Protein AF-A0A6H9Y9A2-F1 (afdb_monomer_lite)

pLDDT: mean 76.97, std 10.08, range [43.12, 94.25]

Sequence (237 aa):
MQNTILSRFSLLACLAVIGFVGFNLPLYRDATFPAIGHVGLYTPIILLLYPLVMRSLCRCEKQPLGEYVEERAERYAQTSMRQASWGFAISSAAAVAAGIWLPFIAKDLGLALGWERSLVGTLPVAAVTSAPEAVATLATLRLGAVDLAIGNLLGSNLFAIALIAIDDLAYLPGPLLADVSIAHAASSFLAMMMSGLAVVGLLLRPQSRVLRSVSWISLMLLVIYLPNSLFLYLHGQ

Structure (mmCIF, N/CA/C/O backbone):
data_AF-A0A6H9Y9A2-F1
#
_entry.id   AF-A0A6H9Y9A2-F1
#
loop_
_atom_site.group_PDB
_atom_site.id
_atom_site.type_symbol
_atom_site.label_atom_id
_atom_site.label_alt_id
_atom_site.label_comp_id
_atom_site.label_asym_id
_atom_site.label_entity_id
_atom_site.label_seq_id
_atom_site.pdbx_PDB_ins_code
_atom_site.Cartn_x
_atom_site.Cartn_y
_atom_site.Cartn_z
_atom_site.occupancy
_atom_site.B_iso_or_equiv
_atom_site.auth_seq_id
_atom_site.auth_comp_id
_atom_site.auth_asym_id
_atom_site.auth_atom_id
_atom_site.pdbx_PDB_model_num
ATOM 1 N N . MET A 1 1 ? -4.306 -15.306 26.709 1.00 44.25 1 MET A N 1
ATOM 2 C CA . MET A 1 1 ? -3.117 -16.003 26.153 1.00 44.25 1 MET A CA 1
ATOM 3 C C . MET A 1 1 ? -3.278 -16.368 24.675 1.00 44.25 1 MET A C 1
ATOM 5 O O . MET A 1 1 ? -2.370 -16.095 23.903 1.00 44.25 1 MET A O 1
ATOM 9 N N . GLN A 1 2 ? -4.425 -16.917 24.254 1.00 43.12 2 GLN A N 1
AT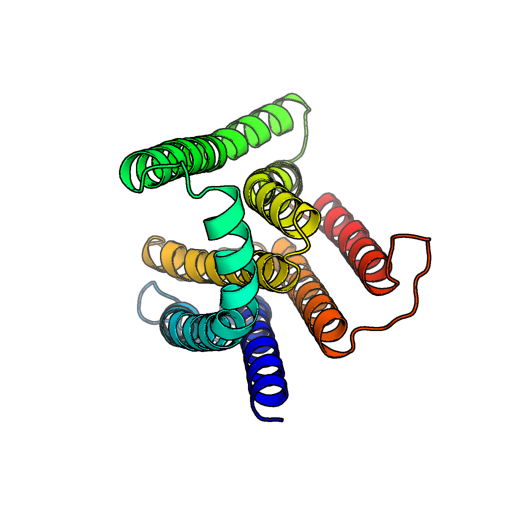OM 10 C CA . GLN A 1 2 ? -4.649 -17.364 22.869 1.00 43.12 2 GLN A CA 1
ATOM 11 C C . GLN A 1 2 ? -4.615 -16.232 21.818 1.00 43.12 2 GLN A C 1
ATOM 13 O O . GLN A 1 2 ? -4.020 -16.404 20.757 1.00 43.12 2 GLN A O 1
ATOM 18 N N . ASN A 1 3 ? -5.127 -15.040 22.147 1.00 55.53 3 ASN A N 1
ATOM 19 C CA . ASN A 1 3 ? -5.122 -13.880 21.238 1.00 55.53 3 ASN A CA 1
ATOM 20 C C . ASN A 1 3 ? -3.729 -13.327 20.938 1.00 55.53 3 ASN A C 1
ATOM 22 O O . ASN A 1 3 ? -3.460 -12.889 19.824 1.00 55.53 3 ASN A O 1
ATOM 26 N N . THR A 1 4 ? -2.827 -13.359 21.919 1.00 60.56 4 THR A N 1
ATOM 27 C CA . THR A 1 4 ? -1.458 -12.858 21.755 1.00 60.56 4 THR A CA 1
ATOM 28 C C . THR A 1 4 ? -0.661 -13.762 20.819 1.00 60.56 4 THR A C 1
ATOM 30 O O . THR A 1 4 ? 0.142 -13.282 20.029 1.00 60.56 4 THR A O 1
ATOM 33 N N . ILE A 1 5 ? -0.912 -15.072 20.872 1.00 58.91 5 ILE A N 1
ATOM 34 C CA . ILE A 1 5 ? -0.266 -16.061 20.004 1.00 58.91 5 ILE A CA 1
ATOM 35 C C . ILE A 1 5 ? -0.799 -15.936 18.572 1.00 58.91 5 ILE A C 1
ATOM 37 O O . ILE A 1 5 ? -0.006 -15.889 17.635 1.00 58.91 5 ILE A O 1
ATOM 41 N N . LEU A 1 6 ? -2.119 -15.800 18.404 1.00 60.03 6 LEU A N 1
ATOM 42 C CA . LEU A 1 6 ? -2.745 -15.641 17.088 1.00 60.03 6 LEU A CA 1
ATOM 43 C C . LEU A 1 6 ? -2.319 -14.330 16.400 1.00 60.03 6 LEU A C 1
ATOM 45 O O . LEU A 1 6 ? -2.007 -14.325 15.213 1.00 60.03 6 LEU A O 1
ATOM 49 N N . SER A 1 7 ? -2.210 -13.243 17.171 1.00 65.38 7 SER A N 1
ATOM 50 C CA . SER A 1 7 ? -1.697 -11.944 16.712 1.00 65.38 7 SER A CA 1
ATOM 51 C C . SER A 1 7 ? -0.253 -12.047 16.218 1.00 65.38 7 SER A C 1
ATOM 53 O O . SER A 1 7 ? 0.058 -11.605 15.111 1.00 65.38 7 SER A O 1
ATOM 55 N N . ARG A 1 8 ? 0.625 -12.683 17.003 1.00 71.44 8 ARG A N 1
ATOM 56 C CA . ARG A 1 8 ? 2.034 -12.883 16.635 1.00 71.44 8 ARG A CA 1
ATOM 57 C C . ARG A 1 8 ? 2.178 -13.765 15.400 1.00 71.44 8 ARG A C 1
ATOM 59 O O . ARG A 1 8 ? 2.975 -13.450 14.524 1.00 71.44 8 ARG A O 1
ATOM 66 N N . PHE A 1 9 ? 1.378 -14.824 15.307 1.00 70.88 9 PHE A N 1
ATOM 67 C CA . PHE A 1 9 ? 1.356 -15.716 14.152 1.00 70.88 9 PHE A CA 1
ATOM 68 C C . PHE A 1 9 ? 0.906 -14.992 12.878 1.00 70.88 9 PHE A C 1
ATOM 70 O O . PHE A 1 9 ? 1.569 -15.102 11.852 1.00 70.88 9 PHE A O 1
ATOM 77 N N . SER A 1 10 ? -0.165 -14.195 12.950 1.00 69.25 10 SER A N 1
ATOM 78 C CA . SER A 1 10 ? -0.658 -13.423 11.803 1.00 69.25 10 SER A CA 1
ATOM 79 C C . SER A 1 10 ? 0.384 -12.428 11.290 1.00 69.25 10 SER A C 1
ATOM 81 O O . SER A 1 10 ? 0.587 -12.313 10.087 1.00 69.25 10 SER A O 1
ATOM 83 N N . LEU A 1 11 ? 1.074 -11.740 12.202 1.00 71.38 11 LEU A N 1
ATOM 84 C CA . LEU A 1 11 ? 2.129 -10.779 11.873 1.00 71.38 11 LEU A CA 1
ATOM 85 C C . LEU A 1 11 ? 3.353 -11.450 11.234 1.00 71.38 11 LEU A C 1
ATOM 87 O O . LEU A 1 11 ? 3.888 -10.948 10.246 1.00 71.38 11 LEU A O 1
ATOM 91 N N . LEU A 1 12 ? 3.770 -12.604 11.761 1.00 72.69 12 LEU A N 1
ATOM 92 C CA . LEU A 1 12 ? 4.848 -13.408 11.179 1.00 72.69 12 LEU A CA 1
ATOM 93 C C . LEU A 1 12 ? 4.464 -13.964 9.804 1.00 72.69 12 LEU A C 1
ATOM 95 O O . LEU A 1 12 ? 5.306 -14.002 8.913 1.00 72.69 12 LEU A O 1
ATOM 99 N N . ALA A 1 13 ? 3.200 -14.341 9.605 1.00 70.06 13 ALA A N 1
ATOM 100 C CA . ALA A 1 13 ? 2.701 -14.795 8.313 1.00 70.06 13 ALA A CA 1
ATOM 101 C C . ALA A 1 13 ? 2.687 -13.660 7.272 1.00 70.06 13 ALA A C 1
ATOM 103 O O . ALA A 1 13 ? 3.113 -13.883 6.142 1.00 70.06 13 ALA A O 1
ATOM 104 N N . CYS A 1 14 ? 2.301 -12.432 7.649 1.00 68.06 14 CYS A N 1
ATOM 105 C CA . CYS A 1 14 ? 2.448 -11.260 6.776 1.00 68.06 14 CYS A CA 1
ATOM 106 C C . CYS A 1 14 ? 3.908 -11.049 6.364 1.00 68.06 14 CYS A C 1
ATOM 108 O O . CYS A 1 14 ? 4.199 -10.871 5.183 1.00 68.06 14 CYS A O 1
ATOM 110 N N . LEU A 1 15 ? 4.832 -11.107 7.330 1.00 72.25 15 LEU A N 1
ATOM 111 C CA . LEU A 1 15 ? 6.259 -10.959 7.061 1.00 72.25 15 LEU A CA 1
ATOM 112 C C . LEU A 1 15 ? 6.790 -12.070 6.153 1.00 72.25 15 LEU A C 1
ATOM 114 O O . LEU A 1 15 ? 7.577 -11.790 5.259 1.00 72.25 15 LEU A O 1
ATOM 118 N N . ALA A 1 16 ? 6.352 -13.312 6.355 1.00 71.62 16 ALA A N 1
ATOM 119 C CA . ALA A 1 16 ? 6.753 -14.439 5.525 1.00 71.62 16 ALA A CA 1
ATOM 120 C C . ALA A 1 16 ? 6.277 -14.276 4.075 1.00 71.62 16 ALA A C 1
ATOM 122 O O . ALA A 1 16 ? 7.042 -14.562 3.162 1.00 71.62 16 ALA A O 1
ATOM 123 N N . VAL A 1 17 ? 5.059 -13.769 3.849 1.00 69.12 17 VAL A N 1
ATOM 124 C CA . VAL A 1 17 ? 4.538 -13.507 2.495 1.00 69.12 17 VAL A CA 1
ATOM 125 C C . VAL A 1 17 ? 5.297 -12.361 1.823 1.00 69.12 17 VAL A C 1
ATOM 127 O O . VAL A 1 17 ? 5.764 -12.526 0.699 1.00 69.12 17 VAL A O 1
ATOM 130 N N . ILE A 1 18 ? 5.489 -11.231 2.515 1.00 68.12 18 ILE A N 1
ATOM 131 C CA . ILE A 1 18 ? 6.278 -10.094 1.999 1.00 68.12 18 ILE A CA 1
ATOM 132 C C . ILE A 1 18 ? 7.726 -10.532 1.717 1.00 68.12 18 ILE A C 1
ATOM 134 O O . ILE A 1 18 ? 8.291 -10.218 0.670 1.00 68.12 18 ILE A O 1
ATOM 138 N N . GLY A 1 19 ? 8.294 -11.308 2.642 1.00 69.06 19 GLY A N 1
ATOM 139 C CA . GLY A 1 19 ? 9.616 -11.921 2.578 1.00 69.06 19 GLY A CA 1
ATOM 140 C C . GLY A 1 19 ? 9.799 -12.833 1.372 1.00 69.06 19 GLY A C 1
ATOM 141 O O . GLY A 1 19 ? 10.788 -12.754 0.649 1.00 69.06 19 GLY A O 1
ATOM 142 N N . PHE A 1 20 ? 8.811 -13.691 1.138 1.00 72.75 20 PHE A N 1
ATOM 143 C CA . PHE A 1 20 ? 8.806 -14.618 0.022 1.00 72.75 20 PHE A CA 1
ATOM 144 C C . PHE A 1 20 ? 8.819 -13.863 -1.309 1.00 72.75 20 PHE A C 1
ATOM 146 O O . PHE A 1 20 ? 9.683 -14.125 -2.139 1.00 72.75 20 PHE A O 1
ATOM 153 N N . VAL A 1 21 ? 7.941 -12.877 -1.501 1.00 66.44 21 VAL A N 1
ATOM 154 C CA . VAL A 1 21 ? 7.884 -12.116 -2.762 1.00 66.44 21 VAL A CA 1
ATOM 155 C C . VAL A 1 21 ? 9.179 -11.342 -3.019 1.00 66.44 21 VAL A C 1
ATOM 157 O O . VAL A 1 21 ? 9.727 -11.427 -4.116 1.00 66.44 21 VAL A O 1
ATOM 160 N N . GLY A 1 22 ? 9.720 -10.652 -2.008 1.00 67.00 22 GLY A N 1
ATOM 161 C CA . GLY A 1 22 ? 10.967 -9.894 -2.157 1.00 67.00 22 GLY A CA 1
ATOM 162 C C . GLY A 1 22 ? 12.194 -10.770 -2.435 1.00 67.00 22 GLY A C 1
ATOM 163 O O . GLY A 1 22 ? 13.032 -10.402 -3.255 1.00 67.00 22 GLY A O 1
ATOM 164 N N . PHE A 1 23 ? 12.286 -11.949 -1.809 1.00 71.06 23 PHE A N 1
ATOM 165 C CA . PHE A 1 23 ? 13.393 -12.890 -2.020 1.00 71.06 23 PHE A CA 1
ATOM 166 C C . PHE A 1 23 ? 13.349 -13.570 -3.393 1.00 71.06 23 PHE A C 1
ATOM 168 O O . PHE A 1 23 ? 14.397 -13.861 -3.961 1.00 71.06 23 PHE A O 1
ATOM 175 N N . ASN A 1 24 ? 12.156 -13.809 -3.945 1.00 67.06 24 ASN A N 1
ATOM 176 C CA . ASN A 1 24 ? 11.998 -14.477 -5.238 1.00 67.06 24 ASN A CA 1
ATOM 177 C C . ASN A 1 24 ? 12.416 -13.594 -6.428 1.00 67.06 24 ASN A C 1
ATOM 179 O O . ASN A 1 24 ? 12.787 -14.132 -7.466 1.00 67.06 24 ASN A O 1
ATOM 183 N N . LEU A 1 25 ? 12.418 -12.264 -6.299 1.00 68.12 25 LEU A N 1
ATOM 184 C CA . LEU A 1 25 ? 12.725 -11.354 -7.409 1.00 68.12 25 LEU A CA 1
ATOM 185 C C . LEU A 1 25 ? 14.076 -11.628 -8.122 1.00 68.12 25 LEU A C 1
ATOM 187 O O . LEU A 1 25 ? 14.066 -11.784 -9.342 1.00 68.12 25 LEU A O 1
ATOM 191 N N . PRO A 1 26 ? 15.232 -11.741 -7.433 1.00 62.88 26 PRO A N 1
ATOM 192 C CA . PRO A 1 26 ? 16.504 -12.063 -8.095 1.00 62.88 26 PRO A CA 1
ATOM 193 C C . PRO A 1 26 ? 16.534 -13.469 -8.719 1.00 62.88 26 PRO A C 1
ATOM 195 O O . PRO A 1 26 ? 17.173 -13.674 -9.747 1.00 62.88 26 PRO A O 1
ATOM 198 N N . LEU A 1 27 ? 15.806 -14.428 -8.142 1.00 62.53 27 LEU A N 1
ATOM 199 C CA . LEU A 1 27 ? 15.797 -15.829 -8.572 1.00 62.53 27 LEU A CA 1
ATOM 200 C C . LEU A 1 27 ? 15.078 -16.058 -9.916 1.00 62.53 27 LEU A C 1
ATOM 202 O O . LEU A 1 27 ? 15.467 -16.946 -10.678 1.00 62.53 27 LEU A O 1
ATOM 206 N N . TYR A 1 28 ? 14.061 -15.253 -10.241 1.00 62.59 28 TYR A N 1
ATOM 207 C CA . TYR A 1 28 ? 13.360 -15.349 -11.532 1.00 62.59 28 TYR A CA 1
ATOM 208 C C . TYR A 1 28 ? 14.183 -14.813 -12.710 1.00 62.59 28 TYR A C 1
ATOM 210 O O . TYR A 1 28 ? 13.965 -15.246 -13.840 1.00 62.59 28 TYR A O 1
ATOM 218 N N . ARG A 1 29 ? 15.160 -13.928 -12.466 1.00 62.03 29 ARG A N 1
ATOM 219 C CA . ARG A 1 29 ? 16.023 -13.378 -13.524 1.00 62.03 29 ARG A CA 1
ATOM 220 C C . ARG A 1 29 ? 17.114 -14.353 -13.967 1.00 62.03 29 ARG A C 1
ATOM 222 O O . ARG A 1 29 ? 17.398 -14.433 -15.157 1.00 62.03 29 ARG A O 1
ATOM 229 N N . ASP A 1 30 ? 17.663 -15.141 -13.044 1.00 60.69 30 ASP A N 1
ATOM 230 C CA . ASP A 1 30 ? 18.650 -16.184 -13.367 1.00 60.69 30 ASP A CA 1
ATOM 231 C C . ASP A 1 30 ? 18.010 -17.429 -14.021 1.00 60.69 30 ASP A C 1
ATOM 233 O O . ASP A 1 30 ? 18.667 -18.454 -14.189 1.00 60.69 30 ASP A O 1
ATOM 237 N N . ALA A 1 31 ? 16.714 -17.363 -14.367 1.00 58.75 31 ALA A N 1
ATOM 238 C CA . ALA A 1 31 ? 15.906 -18.462 -14.905 1.00 58.75 31 ALA A CA 1
ATOM 239 C C . ALA A 1 31 ? 15.918 -19.734 -14.032 1.00 58.75 31 ALA A C 1
ATOM 241 O O . ALA A 1 31 ? 15.604 -20.829 -14.499 1.00 58.75 31 ALA A O 1
ATOM 242 N N . THR A 1 32 ? 16.273 -19.602 -12.751 1.00 58.12 32 THR A N 1
ATOM 243 C CA . THR A 1 32 ? 16.369 -20.736 -11.820 1.00 58.12 32 THR A CA 1
ATOM 244 C C . THR A 1 32 ? 15.026 -21.099 -11.200 1.00 58.12 32 THR A C 1
ATOM 246 O O . THR A 1 32 ? 14.865 -22.217 -10.707 1.00 58.12 32 THR A O 1
ATOM 249 N N . PHE A 1 33 ? 14.051 -20.184 -11.229 1.00 62.84 33 PHE A N 1
ATOM 250 C CA . PHE A 1 33 ? 12.752 -20.407 -10.613 1.00 62.84 33 PHE A CA 1
ATOM 251 C C . PHE A 1 33 ? 11.693 -20.919 -11.600 1.00 62.84 33 PHE A C 1
ATOM 253 O O . PHE A 1 33 ? 11.533 -20.357 -12.684 1.00 62.84 33 PHE A O 1
ATOM 260 N N . PRO A 1 34 ? 10.941 -21.971 -11.231 1.00 68.69 34 PRO A N 1
ATOM 261 C CA . PRO A 1 34 ? 9.924 -22.552 -12.097 1.00 68.69 34 PRO A CA 1
ATOM 262 C C . PRO A 1 34 ? 8.778 -21.565 -12.363 1.00 68.69 34 PRO A C 1
ATOM 264 O O . PRO A 1 34 ? 8.231 -20.965 -11.439 1.00 68.69 34 PRO A O 1
ATOM 267 N N . ALA A 1 35 ? 8.380 -21.447 -13.628 1.00 75.75 35 ALA A N 1
ATOM 268 C CA . ALA A 1 35 ? 7.158 -20.774 -14.062 1.00 75.75 35 ALA A CA 1
ATOM 269 C C . ALA A 1 35 ? 6.155 -21.807 -14.598 1.00 75.75 35 ALA A C 1
ATOM 271 O O . ALA A 1 35 ? 6.543 -22.862 -15.106 1.00 75.75 35 ALA A O 1
ATOM 272 N N . ILE A 1 36 ? 4.861 -21.514 -14.480 1.00 77.38 36 ILE A N 1
ATOM 273 C CA . ILE A 1 36 ? 3.776 -22.331 -15.031 1.00 77.38 36 ILE A CA 1
ATOM 274 C C . ILE A 1 36 ? 3.198 -21.565 -16.223 1.00 77.38 36 ILE A C 1
ATOM 276 O O . ILE A 1 36 ? 2.352 -20.688 -16.065 1.00 77.38 36 ILE A O 1
ATOM 280 N N . GLY A 1 37 ? 3.673 -21.876 -17.430 1.00 81.56 37 GLY A N 1
ATOM 281 C CA . GLY A 1 37 ? 3.305 -21.117 -18.629 1.00 81.56 37 GLY A CA 1
ATOM 282 C C . GLY A 1 37 ? 3.863 -19.692 -18.575 1.00 81.56 37 GLY A C 1
ATOM 283 O O . GLY A 1 37 ? 5.067 -19.520 -18.397 1.00 81.56 37 GLY A O 1
ATOM 284 N N . HIS A 1 38 ? 2.997 -18.684 -18.719 1.00 82.38 38 HIS A N 1
ATOM 285 C CA . HIS A 1 38 ? 3.370 -17.268 -18.602 1.00 82.38 38 HIS A CA 1
ATOM 286 C C . HIS A 1 38 ? 3.356 -16.741 -17.161 1.00 82.38 38 HIS A C 1
ATOM 288 O O . HIS A 1 38 ? 3.766 -15.616 -16.933 1.00 82.38 38 HIS A O 1
ATOM 294 N N . VAL A 1 39 ? 2.917 -17.540 -16.186 1.00 84.38 39 VAL A N 1
ATOM 295 C CA . VAL A 1 39 ? 2.713 -17.104 -14.797 1.00 84.38 39 VAL A CA 1
ATOM 296 C C . VAL A 1 39 ? 3.846 -17.618 -13.913 1.00 84.38 39 VAL A C 1
ATOM 298 O O . VAL A 1 39 ? 4.212 -18.797 -13.968 1.00 84.38 39 VAL A O 1
ATOM 301 N N . GLY A 1 40 ? 4.397 -16.762 -13.055 1.00 84.38 40 GLY A N 1
ATOM 302 C CA . GLY A 1 40 ? 5.406 -17.175 -12.082 1.00 84.38 40 GLY A CA 1
ATOM 303 C C . GLY A 1 40 ? 4.805 -18.040 -10.969 1.00 84.38 40 GLY A C 1
ATOM 304 O O . GLY A 1 40 ? 3.688 -17.808 -10.515 1.00 84.38 40 GLY A O 1
ATOM 305 N N . LEU A 1 41 ? 5.546 -19.023 -10.450 1.00 83.62 41 LEU A N 1
ATOM 306 C CA . LEU A 1 41 ? 5.106 -19.865 -9.325 1.00 83.62 41 LEU A CA 1
ATOM 307 C C . LEU A 1 41 ? 4.855 -19.072 -8.020 1.00 83.62 41 LEU A C 1
ATOM 309 O O . LEU A 1 41 ? 4.175 -19.570 -7.123 1.00 83.62 41 LEU A O 1
ATOM 313 N N . TYR A 1 42 ? 5.309 -17.815 -7.915 1.00 81.81 42 TYR A N 1
ATOM 314 C CA . TYR A 1 42 ? 4.920 -16.922 -6.814 1.00 81.81 42 TYR A CA 1
ATOM 315 C C . TYR A 1 42 ? 3.426 -16.581 -6.822 1.00 81.81 42 TYR A C 1
ATOM 317 O O . TYR A 1 42 ? 2.828 -16.475 -5.755 1.00 81.81 42 TYR A O 1
ATOM 325 N N . THR A 1 43 ? 2.799 -16.462 -7.990 1.00 87.38 43 THR A N 1
ATOM 326 C CA . THR A 1 43 ? 1.390 -16.077 -8.148 1.00 87.38 43 THR A CA 1
ATOM 327 C C . THR A 1 43 ? 0.417 -17.051 -7.486 1.00 87.38 43 THR A C 1
ATOM 329 O O . THR A 1 43 ? -0.346 -16.617 -6.618 1.00 87.38 43 THR A O 1
ATOM 332 N N . PRO A 1 44 ? 0.444 -18.371 -7.767 1.00 86.44 44 PRO A N 1
ATOM 333 C CA . PRO A 1 44 ? -0.429 -19.313 -7.070 1.00 86.44 44 PRO A CA 1
ATOM 334 C C . PRO A 1 44 ? -0.143 -19.369 -5.562 1.00 86.44 44 PRO A C 1
ATOM 336 O O . PRO A 1 44 ? -1.073 -19.530 -4.773 1.00 86.44 44 PRO A O 1
ATOM 339 N N . ILE A 1 45 ? 1.110 -19.179 -5.133 1.00 85.00 45 ILE A N 1
ATOM 340 C CA . ILE A 1 45 ? 1.465 -19.129 -3.707 1.00 85.00 45 ILE A CA 1
ATOM 341 C C . ILE A 1 45 ? 0.844 -17.901 -3.033 1.00 85.00 45 ILE A C 1
ATOM 343 O O . ILE A 1 45 ? 0.223 -18.039 -1.979 1.00 85.00 45 ILE A O 1
ATOM 347 N N . ILE A 1 46 ? 0.958 -16.716 -3.638 1.00 85.56 46 ILE A N 1
ATOM 348 C CA . ILE A 1 46 ? 0.345 -15.481 -3.131 1.00 85.56 46 ILE A CA 1
ATOM 349 C C . ILE A 1 46 ? -1.175 -15.643 -3.050 1.00 85.56 46 ILE A C 1
ATOM 351 O O . ILE A 1 46 ? -1.756 -15.348 -2.008 1.00 85.56 46 ILE A O 1
ATOM 355 N N . LEU A 1 47 ? -1.817 -16.162 -4.100 1.00 88.44 47 LEU A N 1
ATOM 356 C CA . LEU A 1 47 ? -3.272 -16.352 -4.138 1.00 88.44 47 LEU A CA 1
ATOM 357 C C . LEU A 1 47 ? -3.776 -17.359 -3.093 1.00 88.44 47 LEU A C 1
ATOM 359 O O . LEU A 1 47 ? -4.890 -17.210 -2.594 1.00 88.44 47 LEU A O 1
ATOM 363 N N . LEU A 1 48 ? -2.966 -18.356 -2.723 1.00 88.44 48 LEU A N 1
ATOM 364 C CA . LEU A 1 48 ? -3.286 -19.305 -1.651 1.00 88.44 48 LEU A CA 1
ATOM 365 C C . LEU A 1 48 ? -3.028 -18.727 -0.253 1.00 88.44 48 LEU A C 1
ATOM 367 O O . LEU A 1 48 ? -3.840 -18.916 0.657 1.00 88.44 48 LEU A O 1
ATOM 371 N N . LEU A 1 49 ? -1.912 -18.020 -0.063 1.00 84.06 49 LEU A N 1
ATOM 372 C CA . LEU A 1 49 ? -1.521 -17.473 1.237 1.00 84.06 49 LEU A CA 1
ATOM 373 C C . LEU A 1 49 ? -2.332 -16.233 1.616 1.00 84.06 49 LEU A C 1
ATOM 375 O O . LEU A 1 49 ? -2.716 -16.105 2.777 1.00 84.06 49 LEU A O 1
ATOM 379 N N . TYR A 1 50 ? -2.648 -15.352 0.667 1.00 87.69 50 TYR A N 1
ATOM 380 C CA . TYR A 1 50 ? -3.422 -14.132 0.909 1.00 87.69 50 TYR A CA 1
ATOM 381 C C . TYR A 1 50 ? -4.720 -14.378 1.704 1.00 87.69 50 TYR A C 1
ATOM 383 O O . TYR A 1 50 ? -4.863 -13.795 2.782 1.00 87.69 50 TYR A O 1
ATOM 391 N N . PRO A 1 51 ? -5.649 -15.266 1.288 1.00 89.19 51 PRO A N 1
ATOM 392 C CA . PRO A 1 51 ? -6.879 -15.501 2.041 1.00 89.19 51 PRO A CA 1
ATOM 393 C C . PRO A 1 51 ? -6.624 -16.169 3.399 1.00 89.19 51 PRO A C 1
ATOM 395 O O . PRO A 1 51 ? -7.397 -15.953 4.334 1.00 89.19 51 PRO A O 1
ATOM 398 N N . LEU A 1 52 ? -5.558 -16.966 3.539 1.00 86.94 52 LEU A N 1
ATOM 399 C CA . L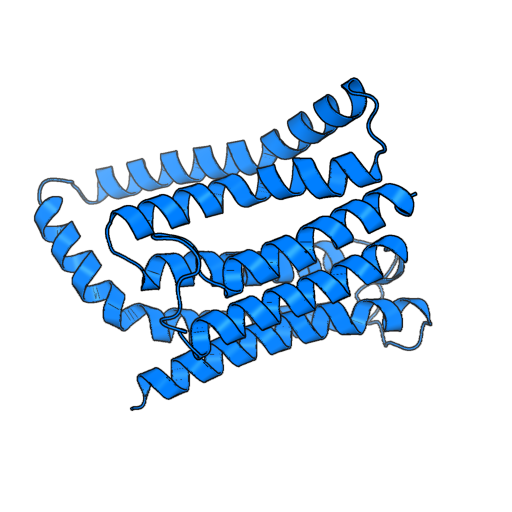EU A 1 52 ? -5.177 -17.592 4.808 1.00 86.94 52 LEU A CA 1
ATOM 400 C C . LEU A 1 52 ? -4.713 -16.536 5.822 1.00 86.94 52 LEU A C 1
ATOM 402 O O . LEU A 1 52 ? -5.217 -16.492 6.949 1.00 86.94 52 LEU A O 1
ATOM 406 N N . VAL A 1 53 ? -3.804 -15.653 5.403 1.00 83.06 53 VAL A N 1
ATOM 407 C CA . VAL A 1 53 ? -3.284 -14.560 6.233 1.00 83.06 53 VAL A CA 1
ATOM 408 C C . VAL A 1 53 ? -4.381 -13.541 6.527 1.00 83.06 53 VAL A C 1
ATOM 410 O O . VAL A 1 53 ? -4.559 -13.163 7.683 1.00 83.06 53 VAL A O 1
ATOM 413 N N . MET A 1 54 ? -5.192 -13.170 5.533 1.00 85.06 54 MET A N 1
ATOM 414 C CA . MET A 1 54 ? -6.301 -12.231 5.717 1.00 85.06 54 MET A CA 1
ATOM 415 C C . MET A 1 54 ? -7.347 -12.771 6.701 1.00 85.06 54 MET A C 1
ATOM 417 O O . MET A 1 54 ? -7.800 -12.055 7.593 1.00 85.06 54 MET A O 1
ATOM 421 N N . ARG A 1 55 ? -7.687 -14.066 6.626 1.00 84.38 55 ARG A N 1
ATOM 422 C CA . ARG A 1 55 ? -8.571 -14.703 7.619 1.00 84.38 55 ARG A CA 1
ATOM 423 C C . ARG A 1 55 ? -7.979 -14.692 9.024 1.00 84.38 55 ARG A C 1
ATOM 425 O O . ARG A 1 55 ? -8.729 -14.505 9.981 1.00 84.38 55 ARG A O 1
ATOM 432 N N . SER A 1 56 ? -6.672 -14.912 9.158 1.00 80.69 56 SER A N 1
ATOM 433 C CA . SER A 1 56 ? -5.978 -14.814 10.446 1.00 80.69 56 SER A CA 1
ATOM 434 C C . SER A 1 56 ? -6.054 -13.388 11.004 1.00 80.69 56 SER A C 1
ATOM 436 O O . SER A 1 56 ? -6.422 -13.205 12.165 1.00 80.69 56 SER A O 1
ATOM 438 N N . LEU A 1 57 ? -5.810 -12.385 10.157 1.00 79.25 57 LEU A N 1
ATOM 439 C CA . LEU A 1 57 ? -5.833 -10.972 10.530 1.00 79.25 57 LEU A CA 1
ATOM 440 C C . LEU A 1 57 ? -7.233 -10.532 10.988 1.00 79.25 57 LEU A C 1
ATOM 442 O O . LEU A 1 57 ? -7.388 -10.031 12.101 1.00 79.25 57 LEU A O 1
ATOM 446 N N . CYS A 1 58 ? -8.274 -10.838 10.204 1.00 78.56 58 CYS A N 1
ATOM 447 C CA . CYS A 1 58 ? -9.659 -10.521 10.565 1.00 78.56 58 CYS A CA 1
ATOM 448 C C . CYS A 1 58 ? -10.114 -11.210 11.858 1.00 78.56 58 CYS A C 1
ATOM 450 O O . CYS A 1 58 ? -10.947 -10.676 12.587 1.00 78.56 58 CYS A O 1
ATOM 452 N N . ARG A 1 59 ? -9.613 -12.415 12.156 1.00 75.62 59 ARG A N 1
ATOM 453 C CA . ARG A 1 59 ? -9.937 -13.103 13.416 1.00 75.62 59 ARG A CA 1
ATOM 454 C C . ARG A 1 59 ? -9.333 -12.399 14.628 1.00 75.62 59 ARG A C 1
ATOM 456 O O . ARG A 1 59 ? -9.979 -12.387 15.669 1.00 75.62 59 ARG A O 1
ATOM 463 N N . CYS A 1 60 ? -8.147 -11.807 14.495 1.00 67.75 60 CYS A N 1
ATOM 464 C CA . CYS A 1 60 ? -7.541 -11.005 15.559 1.00 67.75 60 CYS A CA 1
ATOM 465 C C . CYS A 1 60 ? -8.274 -9.682 15.796 1.00 67.75 60 CYS A C 1
ATOM 467 O O . CYS A 1 60 ? -8.385 -9.248 16.938 1.00 67.75 60 CYS A O 1
ATOM 469 N N . GLU A 1 61 ? -8.786 -9.061 14.737 1.00 69.62 61 GLU A N 1
ATOM 470 C CA . GLU A 1 61 ? -9.421 -7.743 14.813 1.00 69.62 61 GLU A CA 1
ATOM 471 C C . GLU A 1 61 ? -10.828 -7.778 15.430 1.00 69.62 61 GLU A C 1
ATOM 473 O O . GLU A 1 61 ? -11.213 -6.859 16.147 1.00 69.62 61 GLU A O 1
ATOM 478 N N . LYS A 1 62 ? -11.586 -8.866 15.230 1.00 65.19 62 LYS A N 1
ATOM 479 C CA . LYS A 1 62 ? -12.999 -8.982 15.650 1.00 65.19 62 LYS A CA 1
ATOM 480 C C . LYS A 1 62 ? -13.284 -8.769 17.142 1.00 65.19 62 LYS A C 1
ATOM 482 O O . LYS A 1 62 ? -14.434 -8.519 17.481 1.00 65.19 62 LYS A O 1
ATOM 487 N N . GLN A 1 63 ? -12.296 -8.899 18.025 1.00 56.19 63 GLN A N 1
ATOM 488 C CA . GLN A 1 63 ? -12.503 -8.790 19.473 1.00 56.19 63 GLN A CA 1
ATOM 489 C C . GLN A 1 63 ? -12.415 -7.354 20.011 1.00 56.19 63 GLN A C 1
ATOM 491 O O . GLN A 1 63 ? -13.379 -6.933 20.642 1.00 56.19 63 GLN A O 1
ATOM 496 N N . PRO A 1 64 ? -11.349 -6.573 19.742 1.00 62.47 64 PRO A N 1
ATOM 497 C CA . PRO A 1 64 ? -11.329 -5.150 20.094 1.00 62.47 64 PRO A CA 1
ATOM 498 C C . PRO A 1 64 ? -12.333 -4.325 19.275 1.00 62.47 64 PRO A C 1
ATOM 500 O O . PRO A 1 64 ? -12.859 -3.336 19.770 1.00 62.47 64 PRO A O 1
ATOM 503 N N . LEU A 1 65 ? -12.663 -4.746 18.045 1.00 69.62 65 LEU A N 1
ATOM 504 C CA . LEU A 1 65 ? -13.602 -4.028 17.174 1.00 69.62 65 LEU A CA 1
ATOM 505 C C . LEU A 1 65 ? -15.023 -3.927 17.761 1.00 69.62 65 LEU A C 1
ATOM 507 O O . LEU A 1 65 ? -15.711 -2.953 17.480 1.00 69.62 65 LEU A O 1
ATOM 511 N N . GLY A 1 66 ? -15.457 -4.901 18.572 1.00 69.19 66 GLY A N 1
ATOM 512 C CA . GLY A 1 66 ? -16.797 -4.912 19.169 1.00 69.19 66 GLY A CA 1
ATOM 513 C C . GLY A 1 66 ? -17.058 -3.699 20.064 1.00 69.19 66 GLY A C 1
ATOM 514 O O . GLY A 1 66 ? -18.062 -3.023 19.883 1.00 69.19 66 GLY A O 1
ATOM 515 N N . GLU A 1 67 ? -16.104 -3.366 20.936 1.00 70.75 67 GLU A N 1
ATOM 516 C CA . GLU A 1 67 ? -16.207 -2.249 21.886 1.00 70.75 67 GLU A CA 1
ATOM 517 C C . GLU A 1 67 ? -16.236 -0.887 21.165 1.00 70.75 67 GLU A C 1
ATOM 519 O O . GLU A 1 67 ? -17.087 -0.047 21.448 1.00 70.75 67 GLU A O 1
ATOM 524 N N . TYR A 1 68 ? -15.393 -0.699 20.138 1.00 69.50 68 TYR A N 1
ATOM 525 C CA . TYR A 1 68 ? -15.414 0.513 19.303 1.00 69.50 68 TYR A CA 1
ATOM 526 C C . TYR A 1 68 ? -16.687 0.648 18.458 1.00 69.50 68 TYR A C 1
ATOM 528 O O . TYR A 1 68 ? -17.174 1.760 18.233 1.00 69.50 68 TYR A O 1
ATOM 536 N N . VAL A 1 69 ? -17.198 -0.467 17.923 1.00 75.81 69 VAL A N 1
ATOM 537 C CA . VAL A 1 69 ? -18.436 -0.482 17.133 1.00 75.81 69 VAL A CA 1
ATOM 538 C C . VAL A 1 69 ? -19.629 -0.167 18.022 1.00 75.81 69 VAL A C 1
ATOM 540 O O . VAL A 1 69 ? -20.497 0.582 17.586 1.00 75.81 69 VAL A O 1
ATOM 543 N N . GLU A 1 70 ? -19.653 -0.672 19.252 1.00 75.19 70 GLU A N 1
ATOM 544 C CA . GLU A 1 70 ? -20.709 -0.412 20.230 1.00 75.19 70 GLU A CA 1
ATOM 545 C C . GLU A 1 70 ? -20.695 1.056 20.689 1.00 75.19 70 GLU A C 1
ATOM 547 O O . GLU A 1 70 ? -21.710 1.738 20.550 1.00 75.19 70 GLU A O 1
ATOM 552 N N . GLU A 1 71 ? -19.528 1.614 21.044 1.00 75.62 71 GLU A N 1
ATOM 553 C CA . GLU A 1 71 ? -19.384 3.045 21.380 1.00 75.62 71 GLU A CA 1
ATOM 554 C C . GLU A 1 71 ? -19.831 3.963 20.222 1.00 75.62 71 GLU A C 1
ATOM 556 O O . GLU A 1 71 ? -20.475 5.002 20.413 1.00 75.62 71 GLU A O 1
ATOM 561 N N . ARG A 1 72 ? -19.514 3.591 18.974 1.00 74.62 72 ARG A N 1
ATOM 562 C CA . ARG A 1 72 ? -19.985 4.335 17.797 1.00 74.62 72 ARG A CA 1
ATOM 563 C C . ARG A 1 72 ? -21.462 4.123 17.506 1.00 74.62 72 ARG A C 1
ATOM 565 O O . ARG A 1 72 ? -22.105 5.077 17.072 1.00 74.62 72 ARG A O 1
ATOM 572 N N . ALA A 1 73 ? -21.986 2.917 17.687 1.00 76.06 73 ALA A N 1
ATOM 573 C CA . ALA A 1 73 ? -23.399 2.628 17.484 1.00 76.06 73 ALA A CA 1
ATOM 574 C C . ALA A 1 73 ? -24.256 3.472 18.435 1.00 76.06 73 ALA A C 1
ATOM 576 O O . ALA A 1 73 ? -25.268 4.016 18.003 1.00 76.06 73 ALA A O 1
ATOM 577 N N . GLU A 1 74 ? -23.797 3.689 19.670 1.00 78.44 74 GLU A N 1
ATOM 578 C CA . GLU A 1 74 ? -24.420 4.626 20.610 1.00 78.44 74 GLU A CA 1
ATOM 579 C C . GLU A 1 74 ? -24.309 6.082 20.135 1.00 78.44 74 GLU A C 1
ATOM 581 O O . GLU A 1 74 ? -25.307 6.804 20.078 1.00 78.44 74 GLU A O 1
ATOM 586 N N . ARG A 1 75 ? -23.113 6.518 19.715 1.00 77.88 75 ARG A N 1
ATOM 587 C CA . ARG A 1 75 ? -22.872 7.900 19.254 1.00 77.88 75 ARG A CA 1
ATOM 588 C C . ARG A 1 75 ? -23.643 8.260 17.977 1.00 77.88 75 ARG A C 1
ATOM 590 O O . ARG A 1 75 ? -23.977 9.425 17.765 1.00 77.88 75 ARG A O 1
ATOM 597 N N . TYR A 1 76 ? -23.927 7.273 17.130 1.00 74.44 76 TYR A N 1
ATOM 598 C CA . TYR A 1 76 ? -24.639 7.414 15.859 1.00 74.44 76 TYR A CA 1
ATOM 599 C C . TYR A 1 76 ? -26.000 6.701 15.851 1.00 74.44 76 TYR A C 1
ATOM 601 O O . TYR A 1 76 ? -26.529 6.415 14.775 1.00 74.44 76 TYR A O 1
ATOM 609 N N . ALA A 1 77 ? -26.616 6.482 17.018 1.00 74.50 77 ALA A N 1
ATOM 610 C CA . ALA A 1 77 ? -27.895 5.775 17.160 1.00 74.50 77 ALA A CA 1
ATOM 611 C C . ALA A 1 77 ? -29.045 6.362 16.309 1.00 74.50 77 ALA A C 1
ATOM 613 O O . ALA A 1 77 ? -30.011 5.674 15.995 1.00 74.50 77 ALA A O 1
ATOM 614 N N . GLN A 1 78 ? -28.927 7.632 15.909 1.00 77.94 78 GLN A N 1
ATOM 615 C CA . GLN A 1 78 ? -29.893 8.355 15.074 1.00 77.94 78 GLN A CA 1
ATOM 616 C C . GLN A 1 78 ? -29.673 8.174 13.558 1.00 77.94 78 GLN A C 1
ATOM 618 O O . GLN A 1 78 ? -30.518 8.584 12.762 1.00 77.94 78 GLN A O 1
ATOM 623 N N . THR A 1 79 ? -28.548 7.597 13.118 1.00 79.56 79 THR A N 1
ATOM 624 C CA . THR A 1 79 ? -28.310 7.352 11.684 1.00 79.56 79 THR A CA 1
ATOM 625 C C . THR A 1 79 ? -28.998 6.075 11.230 1.00 79.56 79 THR A C 1
ATOM 627 O O . THR A 1 79 ? -28.782 4.999 11.781 1.00 79.56 79 THR A O 1
ATOM 630 N N . SER A 1 80 ? -29.821 6.169 10.183 1.00 86.69 80 SER A N 1
ATOM 631 C CA . SER A 1 80 ? -30.427 4.965 9.611 1.00 86.69 80 SER A CA 1
ATOM 632 C C . SER A 1 80 ? -29.373 4.122 8.885 1.00 86.69 80 SER A C 1
ATOM 634 O O . SER A 1 80 ? -28.484 4.661 8.220 1.00 86.69 80 SER A O 1
ATOM 636 N N . MET A 1 81 ? -29.525 2.793 8.922 1.00 85.25 81 MET A N 1
ATOM 637 C CA . MET A 1 81 ? -28.660 1.852 8.192 1.00 85.25 81 MET A CA 1
ATOM 638 C C . MET A 1 81 ? -28.501 2.251 6.717 1.00 85.25 81 MET A C 1
ATOM 640 O O . MET A 1 81 ? -27.403 2.229 6.172 1.00 85.25 81 MET A O 1
ATOM 644 N N . ARG A 1 82 ? -29.589 2.701 6.078 1.00 86.94 82 ARG A N 1
ATOM 645 C CA . ARG A 1 82 ? -29.591 3.095 4.664 1.00 86.94 82 ARG A CA 1
ATOM 646 C C . ARG A 1 82 ? -28.740 4.342 4.406 1.00 86.94 82 ARG A C 1
ATOM 648 O O . ARG A 1 82 ? -28.047 4.398 3.397 1.00 86.94 82 ARG A O 1
ATOM 655 N N . GLN A 1 83 ? -28.769 5.318 5.314 1.00 89.12 83 GLN A N 1
ATOM 656 C CA . GLN A 1 83 ? -27.918 6.510 5.237 1.00 89.12 83 GLN A CA 1
ATOM 657 C C . GLN A 1 83 ? -26.446 6.159 5.463 1.00 89.12 83 GLN A C 1
ATOM 659 O O . GLN A 1 83 ? -25.594 6.656 4.731 1.00 89.12 83 GLN A O 1
ATOM 664 N N . ALA A 1 84 ? -26.147 5.271 6.414 1.00 87.38 84 ALA A N 1
ATOM 665 C CA . ALA A 1 84 ? -24.785 4.803 6.655 1.00 87.38 84 ALA A CA 1
ATOM 666 C C . ALA A 1 84 ? -24.222 4.048 5.439 1.00 87.38 84 ALA A C 1
ATOM 668 O O . ALA A 1 84 ? -23.111 4.337 4.999 1.00 87.38 84 ALA A O 1
ATOM 669 N N . SER A 1 85 ? -25.007 3.144 4.842 1.00 92.31 85 SER A N 1
ATOM 670 C CA . SER A 1 85 ? -24.601 2.409 3.638 1.00 92.31 85 SER A CA 1
ATOM 671 C C . SER A 1 85 ? -24.372 3.333 2.442 1.00 92.31 85 SER A C 1
ATOM 673 O O . SER A 1 85 ? -23.370 3.178 1.749 1.00 92.31 85 SER A O 1
ATOM 675 N N . TRP A 1 86 ? -25.250 4.315 2.209 1.00 94.06 86 TRP A N 1
ATOM 676 C CA . TRP A 1 86 ? -25.060 5.286 1.124 1.00 94.06 86 TRP A CA 1
ATOM 677 C C . TRP A 1 86 ? -23.861 6.202 1.359 1.00 94.06 86 TRP A C 1
ATOM 679 O O . TRP A 1 86 ? -23.075 6.420 0.441 1.00 94.06 86 TRP A O 1
ATOM 689 N N . GLY A 1 87 ? -23.686 6.698 2.586 1.00 90.12 87 GLY A N 1
ATOM 690 C CA . GLY A 1 87 ? -22.522 7.500 2.960 1.00 90.12 87 GLY A CA 1
ATOM 691 C C . GLY A 1 87 ? -21.214 6.739 2.751 1.00 90.12 87 GLY A C 1
ATOM 692 O O . GLY A 1 87 ? -20.276 7.277 2.160 1.00 90.12 87 GLY A O 1
ATOM 693 N N . PHE A 1 88 ? -21.171 5.470 3.163 1.00 88.88 88 PHE A N 1
ATOM 694 C CA . PHE A 1 88 ? -20.038 4.584 2.908 1.00 88.88 88 PHE A CA 1
ATOM 695 C C . PHE A 1 88 ? -19.800 4.374 1.410 1.00 88.88 88 PHE A C 1
ATOM 697 O O . PHE A 1 88 ? -18.683 4.591 0.955 1.00 88.88 88 PHE A O 1
ATOM 704 N N . ALA A 1 89 ? -20.837 4.035 0.638 1.00 93.88 89 ALA A N 1
ATOM 705 C CA . ALA A 1 89 ? -20.722 3.779 -0.799 1.00 93.88 89 ALA A CA 1
ATOM 706 C C . ALA A 1 89 ? -20.196 4.994 -1.579 1.00 93.88 89 ALA A C 1
ATOM 708 O O . ALA A 1 89 ? -19.318 4.854 -2.429 1.00 93.88 89 ALA A O 1
ATOM 709 N N . ILE A 1 90 ? -20.692 6.196 -1.271 1.00 94.25 90 ILE A N 1
ATOM 710 C CA . ILE A 1 90 ? -20.228 7.438 -1.905 1.00 94.25 90 ILE A CA 1
ATOM 711 C C . ILE A 1 90 ? -18.771 7.715 -1.523 1.00 94.25 90 ILE A C 1
ATOM 713 O O . ILE A 1 90 ? -17.956 8.034 -2.386 1.00 94.25 90 ILE A O 1
ATOM 717 N N . SER A 1 91 ? -18.426 7.549 -0.244 1.00 88.94 91 SER A N 1
ATOM 718 C CA . SER A 1 91 ? -17.067 7.797 0.249 1.00 88.94 91 SER A CA 1
ATOM 719 C C . SER A 1 91 ? -16.060 6.807 -0.340 1.00 88.94 91 SER A C 1
ATOM 721 O O . SER A 1 91 ? -14.978 7.210 -0.764 1.00 88.94 91 SER A O 1
ATOM 723 N N . SER A 1 92 ? -16.418 5.522 -0.427 1.00 88.50 92 SER A N 1
ATOM 724 C CA . SER A 1 92 ? -15.576 4.498 -1.045 1.00 88.50 92 SER A CA 1
ATOM 725 C C . SER A 1 92 ? -15.430 4.727 -2.545 1.00 88.50 92 SER A C 1
ATOM 727 O O . SER A 1 92 ? -14.329 4.601 -3.069 1.00 88.50 92 SER A O 1
ATOM 729 N N . ALA A 1 93 ? -16.506 5.109 -3.242 1.00 91.94 93 ALA A N 1
ATOM 730 C CA . ALA A 1 93 ? -16.443 5.420 -4.668 1.00 91.94 93 ALA A CA 1
ATOM 731 C C . ALA A 1 93 ? -15.534 6.625 -4.944 1.00 91.94 93 ALA A C 1
ATOM 733 O O . ALA A 1 93 ? -14.707 6.570 -5.851 1.00 91.94 93 ALA A O 1
ATOM 734 N N . ALA A 1 94 ? -15.631 7.681 -4.132 1.00 89.62 94 ALA A N 1
ATOM 735 C CA . ALA A 1 94 ? -14.742 8.835 -4.226 1.00 89.62 94 ALA A CA 1
ATOM 736 C C . ALA A 1 94 ? -13.275 8.455 -3.964 1.00 89.62 94 ALA A C 1
ATOM 738 O O . ALA A 1 94 ? -12.394 8.884 -4.707 1.00 89.62 94 ALA A O 1
ATOM 739 N N . ALA A 1 95 ? -13.011 7.614 -2.957 1.00 86.19 95 ALA A N 1
ATOM 740 C CA . ALA A 1 95 ? -11.665 7.126 -2.659 1.00 86.19 95 ALA A CA 1
ATOM 741 C C . ALA A 1 95 ? -11.083 6.285 -3.807 1.00 86.19 95 ALA A C 1
ATOM 743 O O . ALA A 1 95 ? -9.936 6.494 -4.192 1.00 86.19 95 ALA A O 1
ATOM 744 N N . VAL A 1 96 ? -11.881 5.391 -4.401 1.00 87.62 96 VAL A N 1
ATOM 745 C CA . VAL A 1 96 ? -11.474 4.583 -5.564 1.00 87.62 96 VAL A CA 1
ATOM 746 C C . VAL A 1 96 ? -11.209 5.469 -6.779 1.00 87.62 96 VAL A C 1
ATOM 748 O O . VAL A 1 96 ? -10.172 5.326 -7.419 1.00 87.62 96 VAL A O 1
ATOM 751 N N . ALA A 1 97 ? -12.097 6.419 -7.080 1.00 89.44 97 ALA A N 1
ATOM 752 C CA . ALA A 1 97 ? -11.908 7.345 -8.196 1.00 89.44 97 ALA A CA 1
ATOM 753 C C . ALA A 1 97 ? -10.625 8.176 -8.033 1.00 89.44 97 ALA A C 1
ATOM 755 O O . ALA A 1 97 ? -9.846 8.306 -8.977 1.00 89.44 97 ALA A O 1
ATOM 756 N N . ALA A 1 98 ? -10.365 8.679 -6.821 1.00 86.50 98 ALA A N 1
ATOM 757 C CA . ALA A 1 98 ? -9.125 9.376 -6.501 1.00 86.50 98 ALA A CA 1
ATOM 758 C C . ALA A 1 98 ? -7.899 8.460 -6.660 1.00 86.50 98 ALA A C 1
ATOM 760 O O . ALA A 1 98 ? -6.924 8.861 -7.292 1.00 86.50 98 ALA A O 1
ATOM 761 N N . GLY A 1 99 ? -7.965 7.225 -6.153 1.00 83.94 99 GLY A N 1
ATOM 762 C CA . GLY A 1 99 ? -6.891 6.235 -6.272 1.00 83.94 99 GLY A CA 1
ATOM 763 C C . GLY A 1 99 ? -6.569 5.844 -7.717 1.00 83.94 99 GLY A C 1
ATOM 764 O O . GLY A 1 99 ? -5.410 5.598 -8.031 1.00 83.94 99 GLY A O 1
ATOM 765 N N . ILE A 1 100 ? -7.562 5.850 -8.611 1.00 88.25 100 ILE A N 1
ATOM 766 C CA . ILE A 1 100 ? -7.361 5.593 -10.044 1.00 88.25 100 ILE A CA 1
ATOM 767 C C . ILE A 1 100 ? -6.730 6.805 -10.739 1.00 88.25 100 ILE A C 1
ATOM 769 O O . ILE A 1 100 ? -5.824 6.632 -11.546 1.00 88.25 100 ILE A O 1
ATOM 773 N N . TRP A 1 101 ? -7.190 8.030 -10.464 1.00 89.50 101 TRP A N 1
ATOM 774 C CA . TRP A 1 101 ? -6.752 9.218 -11.211 1.00 89.50 101 TRP A CA 1
ATOM 775 C C . TRP A 1 101 ? -5.454 9.850 -10.725 1.00 89.50 101 TRP A C 1
ATOM 777 O O . TRP A 1 101 ? -4.637 10.272 -11.545 1.00 89.50 101 TRP A O 1
ATOM 787 N N . LEU A 1 102 ? -5.254 9.950 -9.412 1.00 88.12 102 LEU A N 1
ATOM 788 C CA . LEU A 1 102 ? -4.119 10.683 -8.860 1.00 88.12 102 LEU A CA 1
ATOM 789 C C . LEU A 1 102 ? -2.748 10.142 -9.329 1.00 88.12 102 LEU A C 1
ATOM 791 O O . LEU A 1 102 ? -1.865 10.971 -9.556 1.00 88.12 102 LEU A O 1
ATOM 795 N N . PRO A 1 103 ? -2.526 8.822 -9.527 1.00 88.00 103 PRO A N 1
ATOM 796 C CA . PRO A 1 103 ? -1.251 8.315 -10.041 1.00 88.00 103 PRO A CA 1
ATOM 797 C C . PRO A 1 103 ? -0.897 8.849 -11.433 1.00 88.00 103 PRO A C 1
ATOM 799 O O . PRO A 1 103 ? 0.267 9.141 -11.699 1.00 88.00 103 PRO A O 1
ATOM 802 N N . PHE A 1 104 ? -1.889 9.035 -12.311 1.00 88.19 104 PHE A N 1
ATOM 803 C CA . PHE A 1 104 ? -1.666 9.618 -13.638 1.00 88.19 104 PHE A CA 1
ATOM 804 C C . PHE A 1 104 ? -1.290 11.098 -13.539 1.00 88.19 104 PHE A C 1
ATOM 806 O O . PHE A 1 104 ? -0.337 11.530 -14.177 1.00 88.19 104 PHE A O 1
ATOM 813 N N . ILE A 1 105 ? -1.957 11.851 -12.660 1.00 89.19 105 ILE A N 1
ATOM 814 C CA . ILE A 1 105 ? -1.622 13.260 -12.404 1.00 89.19 105 ILE A CA 1
ATOM 815 C C . ILE A 1 105 ? -0.201 13.379 -11.838 1.00 89.19 105 ILE A C 1
ATOM 817 O O . ILE A 1 105 ? 0.575 14.228 -12.273 1.00 89.19 105 ILE A O 1
ATOM 821 N N . ALA A 1 106 ? 0.159 12.511 -10.890 1.00 86.38 106 ALA A N 1
ATOM 822 C CA . ALA A 1 106 ? 1.501 12.451 -10.320 1.00 86.38 106 ALA A CA 1
ATOM 823 C C . ALA A 1 106 ? 2.553 12.140 -11.394 1.00 86.38 106 ALA A C 1
ATOM 825 O O . ALA A 1 106 ? 3.629 12.742 -11.399 1.00 86.38 106 ALA A O 1
ATOM 826 N N . LYS A 1 107 ? 2.213 11.247 -12.332 1.00 86.62 107 LYS A N 1
ATOM 827 C CA . LYS A 1 107 ? 3.054 10.926 -13.480 1.00 86.62 107 LYS A CA 1
ATOM 828 C C . LYS A 1 107 ? 3.287 12.136 -14.381 1.00 86.62 107 LYS A C 1
ATOM 830 O O . LYS A 1 107 ? 4.435 12.466 -14.677 1.00 86.62 107 LYS A O 1
ATOM 835 N N . ASP A 1 108 ? 2.216 12.804 -14.789 1.00 88.62 108 ASP A N 1
ATOM 836 C CA . ASP A 1 108 ? 2.283 13.939 -15.712 1.00 88.62 108 ASP A CA 1
ATOM 837 C C . ASP A 1 108 ? 3.017 15.134 -15.089 1.00 88.62 108 ASP A C 1
ATOM 839 O O . ASP A 1 108 ? 3.850 15.761 -15.744 1.00 88.62 108 ASP A O 1
ATOM 843 N N . LEU A 1 109 ? 2.788 15.401 -13.797 1.00 86.56 109 LEU A N 1
ATOM 844 C CA . LEU A 1 109 ? 3.526 16.416 -13.042 1.00 86.56 109 LEU A CA 1
ATOM 845 C C . LEU A 1 109 ? 5.018 16.098 -12.963 1.00 86.56 109 LEU A C 1
ATOM 847 O O . LEU A 1 109 ? 5.842 16.980 -13.192 1.00 86.56 109 LEU A O 1
ATOM 851 N N . GLY A 1 110 ? 5.375 14.850 -12.660 1.00 83.50 110 GLY A N 1
ATOM 852 C CA . GLY A 1 110 ? 6.772 14.432 -12.593 1.00 83.50 110 GLY A CA 1
ATOM 853 C C . GLY A 1 110 ? 7.501 14.618 -13.926 1.00 83.50 110 GLY A C 1
ATOM 854 O O . GLY A 1 110 ? 8.608 15.154 -13.959 1.00 83.50 110 GLY A O 1
ATOM 855 N N . LEU A 1 111 ? 6.850 14.260 -15.037 1.00 83.88 111 LEU A N 1
ATOM 856 C CA . LEU A 1 111 ? 7.389 14.477 -16.382 1.00 83.88 111 LEU A CA 1
ATOM 857 C C . LEU A 1 111 ? 7.514 15.970 -16.722 1.00 83.88 111 LEU A C 1
ATOM 859 O O . LEU A 1 111 ? 8.527 16.381 -17.285 1.00 83.88 111 LEU A O 1
ATOM 863 N N . ALA A 1 112 ? 6.528 16.791 -16.349 1.00 86.31 112 ALA A N 1
ATOM 864 C CA . ALA A 1 112 ? 6.562 18.239 -16.566 1.00 86.31 112 ALA A CA 1
ATOM 865 C C . ALA A 1 112 ? 7.661 18.945 -15.749 1.00 86.31 112 ALA A C 1
ATOM 867 O O . ALA A 1 112 ? 8.223 19.939 -16.204 1.00 86.31 112 ALA A O 1
ATOM 868 N N . LEU A 1 113 ? 7.995 18.421 -14.566 1.00 85.38 113 LEU A N 1
ATOM 869 C CA . LEU A 1 113 ? 9.083 18.909 -13.709 1.00 85.38 113 LEU A CA 1
ATOM 870 C C . LEU A 1 113 ? 10.475 18.414 -14.146 1.00 85.38 113 LEU A C 1
ATOM 872 O O . LEU A 1 113 ? 11.469 18.752 -13.503 1.00 85.38 113 LEU A O 1
ATOM 876 N N . GLY A 1 114 ? 10.560 17.625 -15.222 1.00 80.88 114 GLY A N 1
ATOM 877 C CA . GLY A 1 114 ? 11.817 17.100 -15.756 1.00 80.88 114 GLY A CA 1
ATOM 878 C C . GLY A 1 114 ? 12.410 15.950 -14.941 1.00 80.88 114 GLY A C 1
ATOM 879 O O . GLY A 1 114 ? 13.615 15.720 -15.009 1.00 80.88 114 GLY A O 1
ATOM 880 N N . TRP A 1 115 ? 11.600 15.243 -14.148 1.00 81.38 115 TRP A N 1
ATOM 881 C CA . TRP A 1 115 ? 12.072 14.096 -13.372 1.00 81.38 115 TRP A CA 1
ATOM 882 C C . TRP A 1 115 ? 12.217 12.858 -14.260 1.00 81.38 115 TRP A C 1
ATOM 884 O O . TRP A 1 115 ? 11.443 12.641 -15.196 1.00 81.38 115 TRP A O 1
ATOM 894 N N . GLU A 1 116 ? 13.194 12.009 -13.943 1.00 74.94 116 GLU A N 1
ATOM 895 C CA . GLU A 1 116 ? 13.379 10.733 -14.635 1.00 74.94 116 GLU A CA 1
ATOM 896 C C . GLU A 1 116 ? 12.173 9.805 -14.425 1.00 74.94 116 GLU A C 1
ATOM 898 O O . GLU A 1 116 ? 11.559 9.780 -13.358 1.00 74.94 116 GLU A O 1
ATOM 903 N N . ARG A 1 117 ? 11.824 9.000 -15.437 1.00 71.56 117 ARG A N 1
ATOM 904 C CA . ARG A 1 117 ? 10.626 8.135 -15.405 1.00 71.56 117 ARG A CA 1
ATOM 905 C C . ARG A 1 117 ? 10.600 7.192 -14.197 1.00 71.56 117 ARG A C 1
ATOM 907 O O . ARG A 1 117 ? 9.537 7.006 -13.606 1.00 71.56 117 ARG A O 1
ATOM 914 N N . SER A 1 118 ? 11.759 6.658 -13.812 1.00 69.38 118 SER A N 1
ATOM 915 C CA . SER A 1 118 ? 11.919 5.824 -12.616 1.00 69.38 118 SER A CA 1
ATOM 916 C C . SER A 1 118 ? 11.539 6.574 -11.329 1.00 69.38 118 SER A C 1
ATOM 918 O O . SER A 1 118 ? 10.828 6.048 -10.472 1.00 69.38 118 SER A O 1
ATOM 920 N N . LEU A 1 119 ? 11.914 7.850 -11.213 1.00 69.75 119 LEU A N 1
ATOM 921 C CA . LEU A 1 119 ? 11.603 8.688 -10.049 1.00 69.75 119 LEU A CA 1
ATOM 922 C C . LEU A 1 119 ? 10.132 9.005 -9.918 1.00 69.75 119 LEU A C 1
ATOM 924 O O . LEU A 1 119 ? 9.561 8.947 -8.828 1.00 69.75 119 LEU A O 1
ATOM 928 N N . VAL A 1 120 ? 9.525 9.332 -11.050 1.00 73.12 120 VAL A N 1
ATOM 929 C CA . VAL A 1 120 ? 8.105 9.629 -11.129 1.00 73.12 120 VAL A CA 1
ATOM 930 C C . VAL A 1 120 ? 7.278 8.411 -10.704 1.00 73.12 120 VAL A C 1
ATOM 932 O O . VAL A 1 120 ? 6.311 8.559 -9.958 1.00 73.12 120 VAL A O 1
ATOM 935 N N . GLY A 1 121 ? 7.689 7.208 -11.119 1.00 67.44 121 GLY A N 1
ATOM 936 C CA . GLY A 1 121 ? 7.020 5.955 -10.763 1.00 67.44 121 GLY A CA 1
ATOM 937 C C . GLY A 1 121 ? 7.223 5.501 -9.314 1.00 67.44 121 GLY A C 1
ATOM 938 O O . GLY A 1 121 ? 6.370 4.800 -8.779 1.00 67.44 121 GLY A O 1
ATOM 939 N N . THR A 1 122 ? 8.313 5.900 -8.656 1.00 70.88 122 THR A N 1
ATOM 940 C CA . THR A 1 122 ? 8.683 5.370 -7.331 1.00 70.88 122 THR A CA 1
ATOM 941 C C . THR A 1 122 ? 8.259 6.253 -6.163 1.00 70.88 122 THR A C 1
ATOM 943 O O . THR A 1 122 ? 7.841 5.719 -5.142 1.00 70.88 122 THR A O 1
ATOM 946 N N . LEU A 1 123 ? 8.341 7.584 -6.278 1.00 77.81 123 LEU A N 1
ATOM 947 C CA . LEU A 1 123 ? 8.073 8.495 -5.155 1.00 77.81 123 LEU A CA 1
ATOM 948 C C . LEU A 1 123 ? 6.683 9.158 -5.229 1.00 77.81 123 LEU A C 1
ATOM 950 O O . LEU A 1 123 ? 5.872 8.900 -4.336 1.00 77.81 123 LEU A O 1
ATOM 954 N N . PRO A 1 124 ? 6.347 9.973 -6.255 1.00 80.75 124 PRO A N 1
ATOM 955 C CA . PRO A 1 124 ? 5.022 10.586 -6.376 1.00 80.75 124 PRO A CA 1
ATOM 956 C C . PRO A 1 124 ? 3.898 9.566 -6.458 1.00 80.75 124 PRO A C 1
ATOM 958 O O . PRO A 1 124 ? 2.915 9.680 -5.730 1.00 80.75 124 PRO A O 1
ATOM 961 N N . VAL A 1 125 ? 4.053 8.567 -7.331 1.00 83.69 125 VAL A N 1
ATOM 962 C CA . VAL A 1 125 ? 3.030 7.543 -7.546 1.00 83.69 125 VAL A CA 1
ATOM 963 C C . VAL A 1 125 ? 2.807 6.749 -6.260 1.00 83.69 125 VAL A C 1
ATOM 965 O O . VAL A 1 125 ? 1.668 6.674 -5.817 1.00 83.69 125 VAL A O 1
ATOM 968 N N . ALA A 1 126 ? 3.866 6.273 -5.593 1.00 81.06 126 ALA A N 1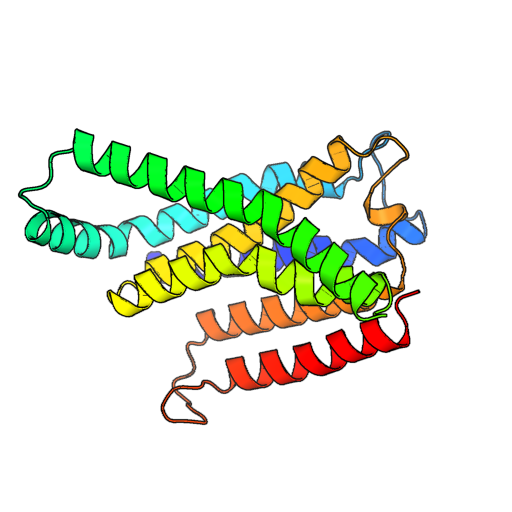
ATOM 969 C CA . ALA A 1 126 ? 3.731 5.533 -4.334 1.00 81.06 126 ALA A CA 1
ATOM 970 C C . ALA A 1 126 ? 3.106 6.364 -3.199 1.00 81.06 126 ALA A C 1
ATOM 972 O O . ALA A 1 126 ? 2.293 5.852 -2.424 1.00 81.06 126 ALA A O 1
ATOM 973 N N . ALA A 1 127 ? 3.464 7.650 -3.090 1.00 84.31 127 ALA A N 1
ATOM 974 C CA . ALA A 1 127 ? 2.896 8.548 -2.085 1.00 84.31 127 ALA A CA 1
ATOM 975 C C . ALA A 1 127 ? 1.393 8.758 -2.306 1.00 84.31 127 ALA A C 1
ATOM 977 O O . ALA A 1 127 ? 0.608 8.756 -1.361 1.00 84.31 127 ALA A O 1
ATOM 978 N N . VAL A 1 128 ? 0.999 8.913 -3.565 1.00 85.81 128 VAL A N 1
ATOM 979 C CA . VAL A 1 128 ? -0.383 9.132 -3.970 1.00 85.81 128 VAL A CA 1
ATOM 980 C C . VAL A 1 128 ? -1.236 7.873 -3.830 1.00 85.81 128 VAL A C 1
ATOM 982 O O . VAL A 1 128 ? -2.350 7.964 -3.318 1.00 85.81 128 VAL A O 1
ATOM 985 N N . THR A 1 129 ? -0.731 6.708 -4.241 1.00 85.31 129 THR A N 1
ATOM 986 C CA . THR A 1 129 ? -1.466 5.440 -4.115 1.00 85.31 129 THR A CA 1
ATOM 987 C C . THR A 1 129 ? -1.645 5.019 -2.666 1.00 85.31 129 THR A C 1
ATOM 989 O O . THR A 1 129 ? -2.590 4.300 -2.400 1.00 85.31 129 THR A O 1
ATOM 992 N N . SER A 1 130 ? -0.775 5.475 -1.755 1.00 86.69 130 SER A N 1
ATOM 993 C CA . SER A 1 130 ? -0.849 5.186 -0.311 1.00 86.69 130 SER A CA 1
ATOM 994 C C . SER A 1 130 ? -1.600 6.260 0.496 1.00 86.69 130 SER A C 1
ATOM 996 O O . SER A 1 130 ? -1.745 6.157 1.721 1.00 86.69 130 SER A O 1
ATOM 998 N N . ALA A 1 131 ? -2.006 7.359 -0.149 1.00 86.81 131 ALA A N 1
ATOM 999 C CA . ALA A 1 131 ? -2.660 8.479 0.520 1.00 86.81 131 ALA A CA 1
ATOM 1000 C C . ALA A 1 131 ? -4.055 8.122 1.070 1.00 86.81 131 ALA A C 1
ATOM 1002 O O . ALA A 1 131 ? -4.331 8.492 2.219 1.00 86.81 131 ALA A O 1
ATOM 1003 N N . PRO A 1 132 ? -4.935 7.407 0.335 1.00 84.25 132 PRO A N 1
ATOM 1004 C CA . PRO A 1 132 ? -6.234 6.987 0.864 1.00 84.25 132 PRO A CA 1
ATOM 1005 C C . PRO A 1 132 ? -6.107 6.172 2.159 1.00 84.25 132 PRO A C 1
ATOM 1007 O O . PRO A 1 132 ? -6.809 6.430 3.140 1.00 84.25 132 PRO A O 1
ATOM 1010 N N . GLU A 1 133 ? -5.158 5.242 2.198 1.00 86.81 133 GLU A N 1
ATOM 1011 C CA . GLU A 1 133 ? -4.863 4.374 3.335 1.00 86.81 133 GLU A CA 1
ATOM 1012 C C . GLU A 1 133 ? -4.305 5.176 4.506 1.00 86.81 133 GLU A C 1
ATOM 1014 O O . GLU A 1 133 ? -4.706 4.959 5.653 1.00 86.81 133 GLU A O 1
ATOM 1019 N N . ALA A 1 134 ? -3.407 6.127 4.238 1.00 88.31 134 ALA A N 1
ATOM 1020 C CA . ALA A 1 134 ? -2.859 7.009 5.261 1.00 88.31 134 ALA A CA 1
ATOM 1021 C C . ALA A 1 134 ? -3.964 7.843 5.925 1.00 88.31 134 ALA A C 1
ATOM 1023 O O . ALA A 1 134 ? -4.014 7.937 7.154 1.00 88.31 134 ALA A O 1
ATOM 1024 N N . VAL A 1 135 ? -4.887 8.399 5.133 1.00 89.06 135 VAL A N 1
ATOM 1025 C CA . VAL A 1 135 ? -6.031 9.176 5.637 1.00 89.06 135 VAL A CA 1
ATOM 1026 C C . VAL A 1 135 ? -6.981 8.295 6.450 1.00 89.06 135 VAL A C 1
ATOM 1028 O O . VAL A 1 135 ? -7.373 8.692 7.550 1.00 89.06 135 VAL A O 1
ATOM 1031 N N . ALA A 1 136 ? -7.310 7.093 5.967 1.00 87.31 136 ALA A N 1
ATOM 1032 C CA . ALA A 1 136 ? -8.155 6.143 6.694 1.00 87.31 136 ALA A CA 1
ATOM 1033 C C . ALA A 1 136 ? -7.525 5.724 8.034 1.00 87.31 136 ALA A C 1
ATOM 1035 O O . ALA A 1 136 ? -8.184 5.767 9.073 1.00 87.31 136 ALA A O 1
ATOM 1036 N N . THR A 1 137 ? -6.226 5.416 8.035 1.00 88.06 137 THR A N 1
ATOM 1037 C CA . THR A 1 137 ? -5.457 5.063 9.242 1.00 88.06 137 THR A CA 1
ATOM 1038 C C . THR A 1 137 ? -5.406 6.225 10.236 1.00 88.06 137 THR A C 1
ATOM 1040 O O . THR A 1 137 ? -5.607 6.046 11.435 1.00 88.06 137 THR A O 1
ATOM 1043 N N . LEU A 1 138 ? -5.169 7.451 9.762 1.00 89.19 138 LEU A N 1
ATOM 1044 C CA . LEU A 1 138 ? -5.191 8.649 10.606 1.00 89.19 138 LEU A CA 1
ATOM 1045 C C . LEU A 1 138 ? -6.573 8.889 11.216 1.00 89.19 138 LEU A C 1
ATOM 1047 O O . LEU A 1 138 ? -6.666 9.280 12.381 1.00 89.19 138 LEU A O 1
ATOM 1051 N N . ALA A 1 139 ? -7.643 8.651 10.455 1.00 87.56 139 ALA A N 1
ATOM 1052 C CA . ALA A 1 139 ? -9.004 8.782 10.951 1.00 87.56 139 ALA A CA 1
ATOM 1053 C C . ALA A 1 139 ? -9.285 7.783 12.083 1.00 87.56 139 ALA A C 1
ATOM 1055 O O . ALA A 1 139 ? -9.803 8.188 13.121 1.00 87.56 139 ALA A O 1
ATOM 1056 N N . THR A 1 140 ? -8.894 6.514 11.940 1.00 84.38 140 THR A N 1
ATOM 1057 C CA . THR A 1 140 ? -9.102 5.486 12.979 1.00 84.38 140 THR A CA 1
ATOM 1058 C C . THR A 1 140 ? -8.237 5.730 14.215 1.00 84.38 140 THR A C 1
ATOM 1060 O O . THR A 1 140 ? -8.732 5.611 15.335 1.00 84.38 140 THR A O 1
ATOM 1063 N N . LEU A 1 141 ? -6.998 6.205 14.048 1.00 85.00 141 LEU A N 1
ATOM 1064 C CA . LEU A 1 141 ? -6.142 6.627 15.164 1.00 85.00 141 LEU A CA 1
ATOM 1065 C C . LEU A 1 141 ? -6.724 7.808 15.946 1.00 85.00 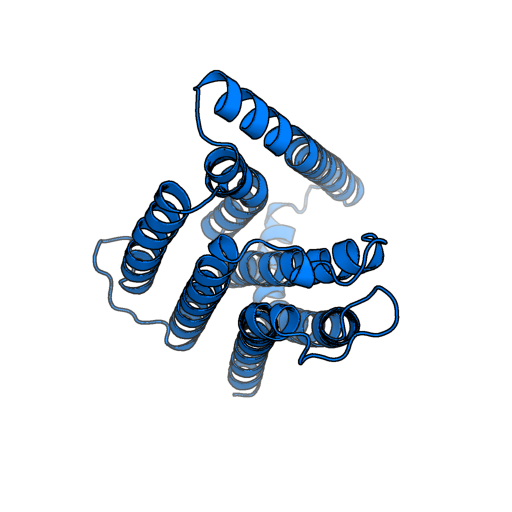141 LEU A C 1
ATOM 1067 O O . LEU A 1 141 ? -6.695 7.801 17.176 1.00 85.00 141 LEU A O 1
ATOM 1071 N N . ARG A 1 142 ? -7.284 8.813 15.259 1.00 84.25 142 ARG A N 1
ATOM 1072 C CA . ARG A 1 142 ? -7.959 9.957 15.908 1.00 84.25 142 ARG A CA 1
ATOM 1073 C C . ARG A 1 142 ? -9.187 9.540 16.711 1.00 84.25 142 ARG A C 1
ATOM 1075 O O . ARG A 1 142 ? -9.577 10.250 17.630 1.00 84.25 142 ARG A O 1
ATOM 1082 N N . LEU A 1 143 ? -9.779 8.402 16.366 1.00 81.69 143 LEU A N 1
ATOM 1083 C CA . LEU A 1 143 ? -10.908 7.803 17.074 1.00 81.69 143 LEU A CA 1
ATOM 1084 C C . LEU A 1 143 ? -10.463 6.868 18.208 1.00 81.69 143 LEU A C 1
ATOM 1086 O O . LEU A 1 143 ? -11.305 6.225 18.818 1.00 81.69 143 LEU A O 1
ATOM 1090 N N . GLY A 1 144 ? -9.158 6.751 18.472 1.00 77.94 144 GLY A N 1
ATOM 1091 C CA . GLY A 1 144 ? -8.618 5.830 19.471 1.00 77.94 144 GLY A CA 1
ATOM 1092 C C . GLY A 1 144 ? -8.637 4.360 19.046 1.00 77.94 144 GLY A C 1
ATOM 1093 O O . GLY A 1 144 ? -8.207 3.516 19.825 1.00 77.94 144 GLY A O 1
ATOM 1094 N N . ALA A 1 145 ? -9.072 4.045 17.821 1.00 80.88 145 ALA A N 1
ATOM 1095 C CA . ALA A 1 145 ? -9.197 2.692 17.282 1.00 80.88 145 ALA A CA 1
ATOM 1096 C C . ALA A 1 145 ? -7.864 2.196 16.695 1.00 80.88 145 ALA A C 1
ATOM 1098 O O . ALA A 1 145 ? -7.700 2.046 15.482 1.00 80.88 145 ALA A O 1
ATOM 1099 N N . VAL A 1 146 ? -6.881 1.969 17.571 1.00 80.38 146 VAL A N 1
ATOM 1100 C CA . VAL A 1 146 ? -5.504 1.607 17.184 1.00 80.38 146 VAL A CA 1
ATOM 1101 C C . VAL A 1 146 ? -5.438 0.248 16.487 1.00 80.38 146 VAL A C 1
ATOM 1103 O O . VAL A 1 146 ? -4.725 0.111 15.496 1.00 80.38 146 VAL A O 1
ATOM 1106 N N . ASP A 1 147 ? -6.196 -0.746 16.952 1.00 78.25 147 ASP A N 1
ATOM 1107 C CA . ASP A 1 147 ? -6.178 -2.080 16.339 1.00 78.25 147 ASP A CA 1
ATOM 1108 C C . ASP A 1 147 ? -6.772 -2.065 14.918 1.00 78.25 147 ASP A C 1
ATOM 1110 O O . ASP A 1 147 ? -6.227 -2.713 14.026 1.00 78.25 147 ASP A O 1
ATOM 1114 N N . LEU A 1 148 ? -7.796 -1.237 14.674 1.00 80.75 148 LEU A N 1
ATOM 1115 C CA . LEU A 1 148 ? -8.368 -0.999 13.341 1.00 80.75 148 LEU A CA 1
ATOM 1116 C C . LEU A 1 148 ? -7.386 -0.249 12.424 1.00 80.75 148 LEU A C 1
ATOM 1118 O O . LEU A 1 148 ? -7.280 -0.542 11.235 1.00 80.75 148 LEU A O 1
ATOM 1122 N N . ALA A 1 149 ? -6.620 0.701 12.969 1.00 82.75 149 ALA A N 1
ATOM 1123 C CA . ALA A 1 149 ? -5.547 1.372 12.233 1.00 82.75 149 ALA A CA 1
ATOM 1124 C C . ALA A 1 149 ? -4.457 0.384 11.777 1.00 82.75 149 ALA A C 1
ATOM 1126 O O . ALA A 1 149 ? -3.997 0.440 10.636 1.00 82.75 149 ALA A O 1
ATOM 1127 N N . ILE A 1 150 ? -4.070 -0.549 12.652 1.00 80.31 150 ILE A N 1
ATOM 1128 C CA . ILE A 1 150 ? -3.099 -1.606 12.339 1.00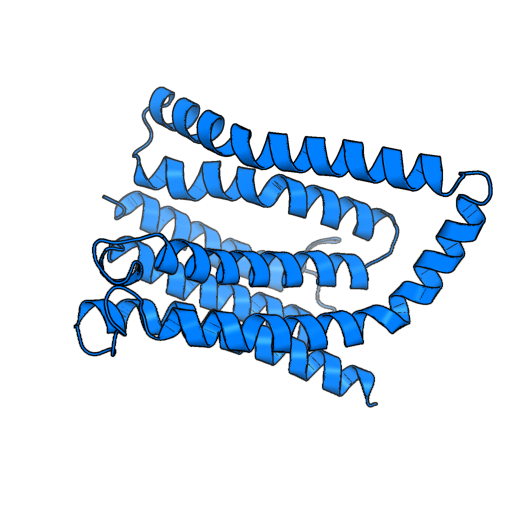 80.31 150 ILE A CA 1
ATOM 1129 C C . ILE A 1 150 ? -3.678 -2.588 11.311 1.00 80.31 150 ILE A C 1
ATOM 1131 O O . ILE A 1 150 ? -2.971 -2.966 10.376 1.00 80.31 150 ILE A O 1
ATOM 1135 N N . GLY A 1 151 ? -4.951 -2.972 11.453 1.00 80.25 151 GLY A N 1
ATOM 1136 C CA . GLY A 1 151 ? -5.668 -3.815 10.493 1.00 80.25 151 GLY A CA 1
ATOM 1137 C C . GLY A 1 151 ? -5.682 -3.206 9.091 1.00 80.25 151 GLY A C 1
ATOM 1138 O O . GLY A 1 151 ? -5.310 -3.880 8.131 1.00 80.25 151 GLY A O 1
ATOM 1139 N N . ASN A 1 152 ? -5.991 -1.909 8.984 1.00 85.69 152 ASN A N 1
ATOM 1140 C CA . ASN A 1 152 ? -5.948 -1.173 7.720 1.00 85.69 152 ASN A CA 1
ATOM 1141 C C . ASN A 1 152 ? -4.543 -1.168 7.095 1.00 85.69 152 ASN A C 1
ATOM 1143 O O . ASN A 1 152 ? -4.396 -1.472 5.912 1.00 85.69 152 ASN A O 1
ATOM 1147 N N . LEU A 1 153 ? -3.506 -0.875 7.887 1.00 84.06 153 LEU A N 1
ATOM 1148 C CA . LEU A 1 153 ? -2.118 -0.837 7.413 1.00 84.06 153 LEU A CA 1
ATOM 1149 C C . LEU A 1 153 ? -1.651 -2.205 6.883 1.00 84.06 153 LEU A C 1
ATOM 1151 O O . LEU A 1 153 ? -1.105 -2.304 5.786 1.00 84.06 153 LEU A O 1
ATOM 1155 N N . LEU A 1 154 ? -1.869 -3.273 7.654 1.00 81.44 154 LEU A N 1
ATOM 1156 C CA . LEU A 1 154 ? -1.421 -4.621 7.291 1.00 81.44 154 LEU A CA 1
ATOM 1157 C C . LEU A 1 154 ? -2.257 -5.221 6.159 1.00 81.44 154 LEU A C 1
ATOM 1159 O O . LEU A 1 154 ? -1.703 -5.855 5.262 1.00 81.44 154 LEU A O 1
ATOM 1163 N N . GLY A 1 155 ? -3.574 -5.012 6.189 1.00 84.19 155 GLY A N 1
ATOM 1164 C CA . GLY A 1 155 ? -4.492 -5.478 5.155 1.00 84.19 155 GLY A CA 1
ATOM 1165 C C . GLY A 1 155 ? -4.197 -4.843 3.799 1.00 84.19 155 GLY A C 1
ATOM 1166 O O . GLY A 1 155 ? -4.143 -5.559 2.801 1.00 84.19 155 GLY A O 1
ATOM 1167 N N . SER A 1 156 ? -3.920 -3.535 3.768 1.00 85.69 156 SER A N 1
ATOM 1168 C CA . SER A 1 156 ? -3.585 -2.816 2.529 1.00 85.69 156 SER A CA 1
ATOM 1169 C C . SER A 1 156 ? -2.247 -3.277 1.943 1.00 85.69 156 SER A C 1
ATOM 1171 O O . SER A 1 156 ? -2.154 -3.511 0.741 1.00 85.69 156 SER A O 1
ATOM 1173 N N . ASN A 1 157 ? -1.236 -3.534 2.782 1.00 83.56 157 ASN A N 1
ATOM 1174 C CA . ASN A 1 157 ? 0.037 -4.098 2.316 1.00 83.56 157 ASN A CA 1
ATOM 1175 C C . ASN A 1 157 ? -0.117 -5.525 1.761 1.00 83.56 157 ASN A C 1
ATOM 1177 O O . ASN A 1 157 ? 0.486 -5.861 0.743 1.00 83.56 157 ASN A O 1
ATOM 1181 N N . LEU A 1 158 ? -0.933 -6.374 2.398 1.00 84.00 158 LEU A N 1
ATOM 1182 C CA . LEU A 1 158 ? -1.243 -7.707 1.866 1.00 84.00 158 LEU A CA 1
ATOM 1183 C C . LEU A 1 158 ? -2.015 -7.629 0.549 1.00 84.00 158 LEU A C 1
ATOM 1185 O O . LEU A 1 158 ? -1.779 -8.437 -0.346 1.00 84.00 158 LEU A O 1
ATOM 1189 N N . PHE A 1 159 ? -2.933 -6.669 0.429 1.00 87.69 159 PHE A N 1
ATOM 1190 C CA . PHE A 1 159 ? -3.680 -6.434 -0.799 1.00 87.69 159 PHE A CA 1
ATOM 1191 C C . PHE A 1 159 ? -2.765 -5.974 -1.938 1.00 87.69 159 PHE A C 1
ATOM 1193 O O . PHE A 1 159 ? -2.867 -6.510 -3.035 1.00 87.69 159 PHE A O 1
ATOM 1200 N N . ALA A 1 160 ? -1.805 -5.084 -1.670 1.00 86.38 160 ALA A N 1
ATOM 1201 C CA . ALA A 1 160 ? -0.798 -4.684 -2.653 1.00 86.38 160 ALA A CA 1
ATOM 1202 C C . ALA A 1 160 ? 0.019 -5.881 -3.177 1.00 86.38 160 ALA A C 1
ATOM 1204 O O . ALA A 1 160 ? 0.307 -5.963 -4.366 1.00 86.38 160 ALA A O 1
ATOM 1205 N N . ILE A 1 161 ? 0.334 -6.861 -2.323 1.00 83.38 161 ILE A N 1
ATOM 1206 C CA . ILE A 1 161 ? 0.995 -8.100 -2.765 1.00 83.38 161 ILE A CA 1
ATOM 1207 C C . ILE A 1 161 ? 0.061 -8.973 -3.606 1.00 83.38 161 ILE A C 1
ATOM 1209 O O . ILE A 1 161 ? 0.491 -9.558 -4.597 1.00 83.38 161 ILE A O 1
ATOM 1213 N N . ALA A 1 162 ? -1.216 -9.067 -3.232 1.00 87.62 162 ALA A N 1
ATOM 1214 C CA . ALA A 1 162 ? -2.201 -9.785 -4.033 1.00 87.62 162 ALA A CA 1
ATOM 1215 C C . ALA A 1 162 ? -2.377 -9.153 -5.425 1.00 87.62 162 ALA A C 1
ATOM 1217 O O . ALA A 1 162 ? -2.555 -9.890 -6.392 1.00 87.62 162 ALA A O 1
ATOM 1218 N N . LEU A 1 163 ? -2.262 -7.824 -5.542 1.00 88.06 163 LEU A N 1
ATOM 1219 C CA . LEU A 1 163 ? -2.271 -7.135 -6.834 1.00 88.06 163 LEU A CA 1
ATOM 1220 C C . LEU A 1 163 ? -1.116 -7.582 -7.732 1.00 88.06 163 LEU A C 1
ATOM 1222 O O . LEU A 1 163 ? -1.372 -7.864 -8.890 1.00 88.06 163 LEU A O 1
ATOM 1226 N N . ILE A 1 164 ? 0.098 -7.788 -7.205 1.00 85.19 164 ILE A N 1
ATOM 1227 C CA . ILE A 1 164 ? 1.226 -8.318 -8.002 1.00 85.19 164 ILE A CA 1
ATOM 1228 C C . ILE A 1 164 ? 0.873 -9.672 -8.636 1.00 85.19 164 ILE A C 1
ATOM 1230 O O . ILE A 1 164 ? 1.198 -9.922 -9.792 1.00 85.19 164 ILE A O 1
ATOM 1234 N N . ALA A 1 165 ? 0.189 -10.549 -7.897 1.00 86.88 165 ALA A N 1
ATOM 1235 C CA . ALA A 1 165 ? -0.258 -11.838 -8.422 1.00 86.88 165 ALA A CA 1
ATOM 1236 C C . ALA A 1 165 ? -1.359 -11.687 -9.487 1.00 86.88 165 ALA A C 1
ATOM 1238 O O . ALA A 1 165 ? -1.396 -12.450 -10.448 1.00 86.88 165 ALA A O 1
ATOM 1239 N N . ILE A 1 166 ? -2.257 -10.712 -9.330 1.00 89.31 166 ILE A N 1
ATOM 1240 C CA . ILE A 1 166 ? -3.291 -10.405 -10.328 1.00 89.31 166 ILE A CA 1
ATOM 1241 C C . ILE A 1 166 ? -2.655 -9.818 -11.597 1.00 89.31 166 ILE A C 1
ATOM 1243 O O . ILE A 1 166 ? -3.008 -10.231 -12.700 1.00 89.31 166 ILE A O 1
ATOM 1247 N N . ASP A 1 167 ? -1.690 -8.913 -11.446 1.00 88.44 167 ASP A N 1
ATOM 1248 C CA . ASP A 1 167 ? -0.953 -8.297 -12.548 1.00 88.44 167 ASP A CA 1
ATOM 1249 C C . ASP A 1 167 ? -0.135 -9.341 -13.316 1.00 88.44 167 ASP A C 1
ATOM 1251 O O . ASP A 1 167 ? -0.136 -9.336 -14.543 1.00 88.44 167 ASP A O 1
ATOM 1255 N N . ASP A 1 168 ? 0.483 -10.299 -12.618 1.00 87.56 168 ASP A N 1
ATOM 1256 C CA . ASP A 1 168 ? 1.194 -11.422 -13.240 1.00 87.56 168 ASP A CA 1
ATOM 1257 C C . ASP A 1 168 ? 0.276 -12.330 -14.069 1.00 87.56 168 ASP A C 1
ATOM 1259 O O . ASP A 1 168 ? 0.668 -12.816 -15.124 1.00 87.56 168 ASP A O 1
ATOM 1263 N N . LEU A 1 169 ? -0.976 -12.532 -13.639 1.00 87.69 169 LEU A N 1
ATOM 1264 C CA . LEU A 1 169 ? -1.961 -13.272 -14.437 1.00 87.69 169 LEU A CA 1
ATOM 1265 C C . LEU A 1 169 ? -2.345 -12.526 -15.722 1.00 87.69 169 LEU A C 1
ATOM 1267 O O . LEU A 1 169 ? -2.615 -13.167 -16.742 1.00 87.69 169 LEU A O 1
ATOM 1271 N N . ALA A 1 170 ? -2.404 -11.193 -15.659 1.00 89.19 170 ALA A N 1
ATOM 1272 C CA . ALA A 1 170 ? -2.741 -10.329 -16.788 1.00 89.19 170 ALA A CA 1
ATOM 1273 C C . ALA A 1 170 ? -1.550 -10.077 -17.732 1.00 89.19 170 ALA A C 1
ATOM 1275 O O . ALA A 1 170 ? -1.753 -9.727 -18.897 1.00 89.19 170 ALA A O 1
ATOM 1276 N N . TYR A 1 171 ? -0.319 -10.257 -17.252 1.00 86.88 171 TYR A N 1
ATOM 1277 C CA . TYR A 1 171 ? 0.903 -10.044 -18.016 1.00 86.88 171 TYR A CA 1
ATOM 1278 C C . TYR A 1 171 ? 1.230 -11.268 -18.887 1.00 86.88 171 TYR A C 1
ATOM 1280 O O . TYR A 1 171 ? 1.718 -12.289 -18.429 1.00 86.88 171 TYR A O 1
ATOM 1288 N N . LEU A 1 172 ? 0.924 -11.173 -20.181 1.00 85.06 172 LEU A N 1
ATOM 1289 C CA . LEU A 1 172 ? 1.049 -12.271 -21.153 1.00 85.06 172 LEU A CA 1
ATOM 1290 C C . LEU A 1 172 ? 2.477 -12.609 -21.648 1.00 85.06 172 LEU A C 1
ATOM 1292 O O . LEU A 1 172 ? 2.684 -13.763 -22.027 1.00 85.06 172 LEU A O 1
ATOM 1296 N N . PRO A 1 173 ? 3.453 -11.677 -21.712 1.00 82.31 173 PRO A N 1
ATOM 1297 C CA . PRO A 1 173 ? 4.776 -11.964 -22.287 1.00 82.31 173 PRO A CA 1
ATOM 1298 C C . PRO A 1 173 ? 5.630 -12.996 -21.531 1.00 82.31 173 PRO A C 1
ATOM 1300 O O . PRO A 1 173 ? 6.614 -13.486 -22.082 1.00 82.31 173 PRO A O 1
ATOM 1303 N N . GLY A 1 174 ? 5.280 -13.330 -20.290 1.00 81.12 174 GLY A N 1
ATOM 1304 C CA . GLY A 1 174 ? 6.038 -14.222 -19.412 1.00 81.12 174 GLY A CA 1
ATOM 1305 C C . GLY A 1 174 ? 5.836 -13.820 -17.951 1.00 81.12 174 GLY A C 1
ATOM 1306 O O . GLY A 1 174 ? 4.993 -12.973 -17.695 1.00 81.12 174 GLY A O 1
ATOM 1307 N N . PRO A 1 175 ? 6.589 -14.378 -16.988 1.00 82.38 175 PRO A N 1
ATOM 1308 C CA . PRO A 1 175 ? 6.457 -13.985 -15.588 1.00 82.38 175 PRO A CA 1
ATOM 1309 C C . PRO A 1 175 ? 6.795 -12.503 -15.400 1.00 82.38 175 PRO A C 1
ATOM 1311 O O . PRO A 1 175 ? 7.891 -12.070 -15.761 1.00 82.38 175 PRO A O 1
ATOM 1314 N N . LEU A 1 176 ? 5.893 -11.738 -14.786 1.00 81.88 176 LEU A N 1
ATOM 1315 C CA . LEU A 1 176 ? 6.035 -10.298 -14.552 1.00 81.88 176 LEU A CA 1
ATOM 1316 C C . LEU A 1 176 ? 7.364 -9.963 -13.870 1.00 81.88 176 LEU A C 1
ATOM 1318 O O . LEU A 1 176 ? 8.074 -9.062 -14.307 1.00 81.88 176 LEU A O 1
ATOM 1322 N N . LEU A 1 177 ? 7.745 -10.723 -12.838 1.00 76.75 177 LEU A N 1
ATOM 1323 C CA . LEU A 1 177 ? 8.992 -10.489 -12.101 1.00 76.75 177 LEU A CA 1
ATOM 1324 C C . LEU A 1 177 ? 10.266 -10.726 -12.932 1.00 76.75 177 LEU A C 1
ATOM 1326 O O . LEU A 1 177 ? 11.322 -10.234 -12.541 1.00 76.75 177 LEU A O 1
ATOM 1330 N N . ALA A 1 178 ? 10.195 -11.444 -14.058 1.00 75.38 178 ALA A N 1
ATOM 1331 C CA . ALA A 1 178 ? 11.347 -11.658 -14.937 1.00 75.38 178 ALA A CA 1
ATOM 1332 C C . ALA A 1 178 ? 11.686 -10.415 -15.782 1.00 75.38 178 ALA A C 1
ATOM 1334 O O . ALA A 1 178 ? 12.843 -10.232 -16.160 1.00 75.38 178 ALA A O 1
ATOM 1335 N N . ASP A 1 179 ? 10.700 -9.550 -16.038 1.00 73.62 179 ASP A N 1
ATOM 1336 C CA . ASP A 1 179 ? 10.847 -8.327 -16.841 1.00 73.62 179 ASP A CA 1
ATOM 1337 C C . ASP A 1 179 ? 11.147 -7.082 -15.976 1.00 73.62 179 ASP A C 1
ATOM 1339 O O . ASP A 1 179 ? 11.435 -5.991 -16.471 1.00 73.62 179 ASP A O 1
ATOM 1343 N N . VAL A 1 180 ? 11.128 -7.234 -14.646 1.00 73.50 180 VAL A N 1
ATOM 1344 C CA . VAL A 1 180 ? 11.449 -6.155 -13.705 1.00 73.50 180 VAL A CA 1
ATOM 1345 C C . VAL A 1 180 ? 12.952 -5.838 -13.736 1.00 73.50 180 VAL A C 1
ATOM 1347 O O . VAL A 1 180 ? 13.820 -6.708 -13.615 1.00 73.50 180 VAL A O 1
ATOM 1350 N N . SER A 1 181 ? 13.283 -4.549 -13.860 1.00 70.50 181 SER A N 1
ATOM 1351 C CA . SER A 1 181 ? 14.669 -4.063 -13.824 1.00 70.50 181 SER A CA 1
ATOM 1352 C C . SER A 1 181 ? 15.369 -4.400 -12.497 1.00 70.50 181 SER A C 1
ATOM 1354 O O . SER A 1 181 ? 14.793 -4.231 -11.422 1.00 70.50 181 SER A O 1
ATOM 1356 N N . ILE A 1 182 ? 16.656 -4.782 -12.558 1.00 65.38 182 ILE A N 1
ATOM 1357 C CA . ILE A 1 182 ? 17.516 -5.046 -11.383 1.00 65.38 182 ILE A CA 1
ATOM 1358 C C . ILE A 1 182 ? 17.540 -3.868 -10.402 1.00 65.38 182 ILE A C 1
ATOM 1360 O O . ILE A 1 182 ? 17.678 -4.081 -9.198 1.00 65.38 182 ILE A O 1
ATOM 1364 N N . ALA A 1 183 ? 17.361 -2.637 -10.892 1.00 64.88 183 ALA A N 1
ATOM 1365 C CA . ALA A 1 183 ? 17.300 -1.450 -10.043 1.00 64.88 183 ALA A CA 1
ATOM 1366 C C . ALA A 1 183 ? 16.193 -1.554 -8.975 1.00 64.88 183 ALA A C 1
ATOM 1368 O O . ALA A 1 183 ? 16.370 -1.076 -7.857 1.00 64.88 183 ALA A O 1
ATOM 1369 N N . HIS A 1 184 ? 15.097 -2.257 -9.277 1.00 70.81 184 HIS A N 1
ATOM 1370 C CA . HIS A 1 184 ? 13.991 -2.478 -8.346 1.00 70.81 184 HIS A CA 1
ATOM 1371 C C . HIS A 1 184 ? 14.252 -3.636 -7.371 1.00 70.81 184 HIS A C 1
ATOM 1373 O O . HIS A 1 184 ? 13.586 -3.712 -6.344 1.00 70.81 184 HIS A O 1
ATOM 1379 N N . ALA A 1 185 ? 15.249 -4.497 -7.616 1.00 68.19 185 ALA A N 1
ATOM 1380 C CA . ALA A 1 185 ? 15.581 -5.607 -6.720 1.00 68.19 185 ALA A CA 1
ATOM 1381 C C . ALA A 1 185 ? 16.169 -5.150 -5.389 1.00 68.19 185 ALA A C 1
ATOM 1383 O O . ALA A 1 185 ? 15.774 -5.646 -4.331 1.00 68.19 185 ALA A O 1
ATOM 1384 N N . ALA A 1 186 ? 17.050 -4.148 -5.432 1.00 66.06 186 ALA A N 1
ATOM 1385 C CA . ALA A 1 186 ? 17.530 -3.485 -4.226 1.00 66.06 186 ALA A CA 1
ATOM 1386 C C . ALA A 1 186 ? 16.351 -2.915 -3.419 1.00 66.06 186 ALA A C 1
ATOM 1388 O O . ALA A 1 186 ? 16.279 -3.081 -2.201 1.00 66.06 186 ALA A O 1
ATOM 1389 N N . SER A 1 187 ? 15.378 -2.321 -4.107 1.00 71.12 187 SER A N 1
ATOM 1390 C CA . SER A 1 187 ? 14.202 -1.715 -3.487 1.00 71.12 187 SER A CA 1
ATOM 1391 C C . SER A 1 187 ? 13.221 -2.722 -2.920 1.00 71.12 187 SER A C 1
ATOM 1393 O O . SER A 1 187 ? 12.701 -2.490 -1.832 1.00 71.12 187 SER A O 1
ATOM 1395 N N . SER A 1 188 ? 13.010 -3.860 -3.582 1.00 71.69 188 SER A N 1
ATOM 1396 C CA . SER A 1 188 ? 12.224 -4.965 -3.032 1.00 71.69 188 SER A CA 1
ATOM 1397 C C . SER A 1 188 ? 12.865 -5.514 -1.762 1.00 71.69 188 SER A C 1
ATOM 1399 O O . SER A 1 188 ? 12.166 -5.703 -0.770 1.00 71.69 188 SER A O 1
ATOM 1401 N N . PHE A 1 189 ? 14.190 -5.694 -1.744 1.00 67.94 189 PHE A N 1
ATOM 1402 C CA . PHE A 1 189 ? 14.914 -6.145 -0.553 1.00 67.94 189 PHE A CA 1
ATOM 1403 C C . PHE A 1 189 ? 14.802 -5.144 0.609 1.00 67.94 189 PHE A C 1
ATOM 1405 O O . PHE A 1 189 ? 14.480 -5.521 1.737 1.00 67.94 189 PHE A O 1
ATOM 1412 N N . LEU A 1 190 ? 14.986 -3.851 0.335 1.00 71.50 190 LEU A N 1
ATOM 1413 C CA . LEU A 1 190 ? 14.849 -2.780 1.328 1.00 71.50 190 LEU A CA 1
ATOM 1414 C C . LEU A 1 190 ? 13.401 -2.639 1.831 1.00 71.50 190 LEU A C 1
ATOM 1416 O O . LEU A 1 190 ? 13.188 -2.492 3.035 1.00 71.50 190 LEU A O 1
ATOM 1420 N N . ALA A 1 191 ? 12.398 -2.772 0.960 1.00 72.88 191 ALA A N 1
ATOM 1421 C CA . ALA A 1 191 ? 10.983 -2.800 1.344 1.00 72.88 191 ALA A CA 1
ATOM 1422 C C . ALA A 1 191 ? 10.649 -4.009 2.236 1.00 72.88 191 ALA A C 1
ATOM 1424 O O . ALA A 1 191 ? 9.872 -3.894 3.190 1.00 72.88 191 ALA A O 1
ATOM 1425 N N . MET A 1 192 ? 11.284 -5.154 1.979 1.00 73.06 192 MET A N 1
ATOM 1426 C CA . MET A 1 192 ? 11.201 -6.358 2.805 1.00 73.06 192 MET A CA 1
ATOM 1427 C C . MET A 1 192 ? 11.776 -6.113 4.205 1.00 73.06 192 MET A C 1
ATOM 1429 O O . MET A 1 192 ? 11.137 -6.442 5.205 1.00 73.06 192 MET A O 1
ATOM 1433 N N . MET A 1 193 ? 12.945 -5.467 4.286 1.00 70.25 193 MET A N 1
ATOM 1434 C CA . MET A 1 193 ? 13.564 -5.070 5.555 1.00 70.25 193 MET A CA 1
ATOM 1435 C C . MET A 1 193 ? 12.697 -4.071 6.325 1.00 70.25 193 MET A C 1
ATOM 1437 O O . MET A 1 193 ? 12.494 -4.241 7.526 1.00 70.25 193 MET A O 1
ATOM 1441 N N . MET A 1 194 ? 12.147 -3.058 5.649 1.00 77.12 194 MET A N 1
ATOM 1442 C CA . MET A 1 194 ? 11.237 -2.085 6.263 1.00 77.12 194 MET A CA 1
ATOM 1443 C C . MET A 1 194 ? 9.966 -2.755 6.789 1.00 77.12 194 MET A C 1
ATOM 1445 O O . MET A 1 194 ? 9.551 -2.494 7.916 1.00 77.12 194 MET A O 1
ATOM 1449 N N . SER A 1 195 ? 9.379 -3.669 6.018 1.00 72.44 195 SER A N 1
ATOM 1450 C CA . SER A 1 195 ? 8.204 -4.434 6.443 1.00 72.44 195 SER A CA 1
ATOM 1451 C C . SER A 1 195 ? 8.516 -5.338 7.638 1.00 72.44 195 SER A C 1
ATOM 1453 O O . SER A 1 195 ? 7.736 -5.395 8.589 1.00 72.44 195 SER A O 1
ATOM 1455 N N . GLY A 1 196 ? 9.688 -5.980 7.649 1.00 70.50 196 GLY A N 1
ATOM 1456 C CA . GLY A 1 196 ? 10.191 -6.741 8.795 1.00 70.50 196 GLY A CA 1
ATOM 1457 C C . GLY A 1 196 ? 10.378 -5.885 10.036 1.00 70.50 196 GLY A C 1
ATOM 1458 O O . GLY A 1 196 ? 9.907 -6.252 11.110 1.00 70.50 196 GLY A O 1
ATOM 1459 N N . LEU A 1 197 ? 10.985 -4.711 9.891 1.00 74.25 197 LEU A N 1
ATOM 1460 C CA . LEU A 1 197 ? 11.175 -3.771 10.988 1.00 74.25 197 LEU A CA 1
ATOM 1461 C C . LEU A 1 197 ? 9.839 -3.235 11.525 1.00 74.25 197 LEU A C 1
ATOM 1463 O O . LEU A 1 197 ? 9.674 -3.118 12.739 1.00 74.25 197 LEU A O 1
ATOM 1467 N N . ALA A 1 198 ? 8.867 -2.964 10.651 1.00 74.25 198 ALA A N 1
ATOM 1468 C CA . ALA A 1 198 ? 7.519 -2.561 11.043 1.00 74.25 198 ALA A CA 1
ATOM 1469 C C . ALA A 1 198 ? 6.802 -3.674 11.824 1.00 74.25 198 ALA A C 1
ATOM 1471 O O . ALA A 1 198 ? 6.236 -3.415 12.887 1.00 74.25 198 ALA A O 1
ATOM 1472 N N . VAL A 1 199 ? 6.889 -4.925 11.358 1.00 70.44 199 VAL A N 1
ATOM 1473 C CA . VAL A 1 199 ? 6.340 -6.098 12.057 1.00 70.44 199 VAL A CA 1
ATOM 1474 C C . VAL A 1 199 ? 7.016 -6.300 13.413 1.00 70.44 199 VAL A C 1
ATOM 1476 O O . VAL A 1 199 ? 6.327 -6.449 14.421 1.00 70.44 199 VAL A O 1
ATOM 1479 N N . VAL A 1 200 ? 8.347 -6.238 13.481 1.00 68.62 200 VAL A N 1
ATOM 1480 C CA . VAL A 1 200 ? 9.103 -6.305 14.744 1.00 68.62 200 VAL A CA 1
ATOM 1481 C C . VAL A 1 200 ? 8.681 -5.178 15.684 1.00 68.62 200 VAL A C 1
ATOM 1483 O O . VAL A 1 200 ? 8.467 -5.415 16.871 1.00 68.62 200 VAL A O 1
ATOM 1486 N N . GLY A 1 201 ? 8.485 -3.969 15.163 1.00 68.50 201 GLY A N 1
ATOM 1487 C CA . GLY A 1 201 ? 8.018 -2.836 15.946 1.00 68.50 201 GLY A CA 1
ATOM 1488 C C . GLY A 1 201 ? 6.618 -3.022 16.530 1.00 68.50 201 GLY A C 1
ATOM 1489 O O . GL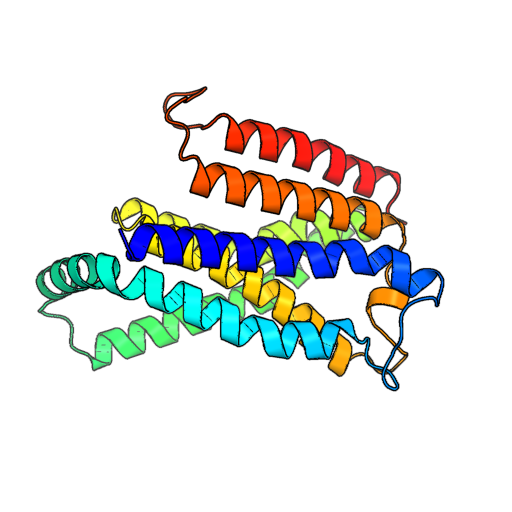Y A 1 201 ? 6.386 -2.699 17.697 1.00 68.50 201 GLY A O 1
ATOM 1490 N N . LEU A 1 202 ? 5.707 -3.618 15.758 1.00 69.88 202 LEU A N 1
ATOM 1491 C CA . LEU A 1 202 ? 4.365 -3.992 16.213 1.00 69.88 202 LEU A CA 1
ATOM 1492 C C . LEU A 1 202 ? 4.389 -5.133 17.244 1.00 69.88 202 LEU A C 1
ATOM 1494 O O . LEU A 1 202 ? 3.571 -5.138 18.165 1.00 69.88 202 LEU A O 1
ATOM 1498 N N . LEU A 1 203 ? 5.327 -6.080 17.117 1.00 67.88 203 LEU A N 1
ATOM 1499 C CA . LEU A 1 203 ? 5.475 -7.238 18.009 1.00 67.88 203 LEU A CA 1
ATOM 1500 C C . LEU A 1 203 ? 6.130 -6.886 19.347 1.00 67.88 203 LEU A C 1
ATOM 1502 O O . LEU A 1 203 ? 5.691 -7.366 20.394 1.00 67.88 203 LEU A O 1
ATOM 1506 N N . LEU A 1 204 ? 7.189 -6.076 19.311 1.00 65.25 204 LEU A N 1
ATOM 1507 C CA . LEU A 1 204 ? 7.960 -5.697 20.494 1.00 65.25 204 LEU A CA 1
ATOM 1508 C C . LEU A 1 204 ? 7.316 -4.540 21.264 1.00 65.25 204 LEU A C 1
ATOM 1510 O O . LEU A 1 204 ? 7.643 -4.361 22.434 1.00 65.25 204 LEU A O 1
ATOM 1514 N N . ARG A 1 205 ? 6.421 -3.768 20.620 1.00 66.44 205 ARG A N 1
ATOM 1515 C CA . ARG A 1 205 ? 5.809 -2.530 21.142 1.00 66.44 205 ARG A CA 1
ATOM 1516 C C . ARG A 1 205 ? 6.782 -1.729 22.030 1.00 66.44 205 ARG A C 1
ATOM 1518 O O . ARG A 1 205 ? 6.477 -1.505 23.206 1.00 66.44 205 ARG A O 1
ATOM 1525 N N . PRO A 1 206 ? 7.965 -1.317 21.525 1.00 58.53 206 PRO A N 1
ATOM 1526 C CA . PRO A 1 206 ? 8.945 -0.646 22.366 1.00 58.53 206 PRO A CA 1
ATOM 1527 C C . PRO A 1 206 ? 8.348 0.656 22.899 1.00 58.53 206 PRO A C 1
ATOM 1529 O O . PRO A 1 206 ? 7.876 1.493 22.129 1.00 58.53 206 PRO A O 1
ATOM 1532 N N . GLN A 1 207 ? 8.369 0.840 24.219 1.00 55.59 207 GLN A N 1
ATOM 1533 C CA . GLN A 1 207 ? 7.859 2.061 24.851 1.00 55.59 207 GLN A CA 1
ATOM 1534 C C . GLN A 1 207 ? 8.819 3.255 24.707 1.00 55.59 207 GLN A C 1
ATOM 1536 O O . GLN A 1 207 ? 8.483 4.370 25.107 1.00 55.59 207 GLN A O 1
ATOM 1541 N N . SER A 1 208 ? 10.005 3.048 24.127 1.00 50.25 208 SER A N 1
ATOM 1542 C CA . SER A 1 208 ? 10.998 4.098 23.929 1.00 50.25 208 SER A CA 1
ATOM 1543 C C . SER A 1 208 ? 10.567 5.055 22.813 1.00 50.25 208 SER A C 1
ATOM 1545 O O . SER A 1 208 ? 10.400 4.685 21.647 1.00 50.25 208 SER A O 1
ATOM 1547 N N . ARG A 1 209 ? 10.387 6.325 23.182 1.00 58.16 209 ARG A N 1
ATOM 1548 C CA . ARG A 1 209 ? 10.090 7.415 22.248 1.00 58.16 209 ARG A CA 1
ATOM 1549 C C . ARG A 1 209 ? 11.314 8.318 22.107 1.00 58.16 209 ARG A C 1
ATOM 1551 O O . ARG A 1 209 ? 11.924 8.666 23.112 1.00 58.16 209 ARG A O 1
ATOM 1558 N N . VAL A 1 210 ? 11.666 8.677 20.872 1.00 57.03 210 VAL A N 1
ATOM 1559 C CA . VAL A 1 210 ? 12.764 9.618 20.554 1.00 57.03 210 VAL A CA 1
ATOM 1560 C C . VAL A 1 210 ? 12.285 11.054 20.727 1.00 57.03 210 VAL A C 1
ATOM 1562 O O . VAL A 1 210 ? 12.959 11.891 21.315 1.00 57.03 210 VAL A O 1
ATOM 1565 N N . LEU A 1 211 ? 11.080 11.319 20.222 1.00 53.22 211 LEU A N 1
ATOM 1566 C CA . LEU A 1 211 ? 10.357 12.580 20.342 1.00 53.22 211 LEU A CA 1
ATOM 1567 C C . LEU A 1 211 ? 9.004 12.295 21.001 1.00 53.22 211 LEU A C 1
ATOM 1569 O O . LEU A 1 211 ? 8.524 11.165 20.926 1.00 53.22 211 LEU A O 1
ATOM 1573 N N . ARG A 1 212 ? 8.339 13.315 21.567 1.00 57.22 212 ARG A N 1
ATOM 1574 C CA . ARG A 1 212 ? 7.020 13.202 22.243 1.00 57.22 212 ARG A CA 1
ATOM 1575 C C . ARG A 1 212 ? 6.000 12.317 21.483 1.00 57.22 212 ARG A C 1
ATOM 1577 O O . ARG A 1 212 ? 5.207 11.618 22.116 1.00 57.22 212 ARG A O 1
ATOM 1584 N N . SER A 1 213 ? 6.097 12.265 20.149 1.00 59.81 213 SER A N 1
ATOM 1585 C CA . SER A 1 213 ? 5.212 11.495 19.262 1.00 59.81 213 SER A CA 1
ATOM 1586 C C . SER A 1 213 ? 5.896 10.457 18.347 1.00 59.81 213 SER A C 1
ATOM 1588 O O . SER A 1 213 ? 5.178 9.722 17.679 1.00 59.81 213 SER A O 1
ATOM 1590 N N . VAL A 1 214 ? 7.236 10.360 18.291 1.00 69.38 214 VAL A N 1
ATOM 1591 C CA . VAL A 1 214 ? 7.955 9.528 17.291 1.00 69.38 214 VAL A CA 1
ATOM 1592 C C . VAL A 1 214 ? 8.723 8.382 17.957 1.00 69.38 214 VAL A C 1
ATOM 1594 O O . VAL A 1 214 ? 9.543 8.605 18.852 1.00 69.38 214 VAL A O 1
ATOM 1597 N N . SER A 1 215 ? 8.462 7.151 17.507 1.00 73.06 215 SER A N 1
ATOM 1598 C CA . SER A 1 215 ? 9.183 5.944 17.936 1.00 73.06 215 SER A CA 1
ATOM 1599 C C . SER A 1 215 ? 10.528 5.809 17.215 1.00 73.06 215 SER A C 1
ATOM 1601 O O . SER A 1 215 ? 10.662 6.213 16.059 1.00 73.06 215 SER A O 1
ATOM 1603 N N . TRP A 1 216 ? 11.501 5.164 17.865 1.00 74.44 216 TRP A N 1
ATOM 1604 C CA . TRP A 1 216 ? 12.764 4.753 17.237 1.00 74.44 216 TRP A CA 1
ATOM 1605 C C . TRP A 1 216 ? 12.548 3.941 15.955 1.00 74.44 216 TRP A C 1
ATOM 1607 O O . TRP A 1 216 ? 13.291 4.107 14.993 1.00 74.44 216 TRP A O 1
ATOM 1617 N N . ILE A 1 217 ? 11.492 3.125 15.906 1.00 72.81 217 ILE A N 1
ATOM 1618 C CA . ILE A 1 217 ? 11.150 2.322 14.725 1.00 72.81 217 ILE A CA 1
ATOM 1619 C C . ILE A 1 217 ? 10.823 3.220 13.530 1.00 72.81 217 ILE A C 1
ATOM 1621 O O . ILE A 1 217 ? 11.313 2.977 12.435 1.00 72.81 217 ILE A O 1
ATOM 1625 N N . SER A 1 218 ? 10.049 4.290 13.732 1.00 75.94 218 SER A N 1
ATOM 1626 C CA . SER A 1 218 ? 9.703 5.242 12.669 1.00 75.94 218 SER A CA 1
ATOM 1627 C C . SER A 1 218 ? 10.934 5.974 12.135 1.00 75.94 218 SER A C 1
ATOM 1629 O O . SER A 1 218 ? 11.044 6.185 10.930 1.00 75.94 218 SER A O 1
ATOM 1631 N N . LEU A 1 219 ? 11.878 6.322 13.017 1.00 79.62 219 LEU A N 1
ATOM 1632 C CA . LEU A 1 219 ? 13.143 6.934 12.616 1.00 79.62 219 LEU A CA 1
ATOM 1633 C C . LEU A 1 219 ? 13.987 5.957 11.786 1.00 79.62 219 LEU A C 1
ATOM 1635 O O . LEU A 1 219 ? 14.488 6.330 10.731 1.00 79.62 219 LEU A O 1
ATOM 1639 N N . MET A 1 220 ? 14.102 4.700 12.221 1.00 78.12 220 MET A N 1
ATOM 1640 C CA . MET A 1 220 ? 14.835 3.676 11.474 1.00 78.12 220 MET A CA 1
ATOM 1641 C C . MET A 1 220 ? 14.185 3.369 10.120 1.00 78.12 220 MET A C 1
ATOM 1643 O O . MET A 1 220 ? 14.897 3.234 9.132 1.00 78.12 220 MET A O 1
ATOM 1647 N N . LEU A 1 221 ? 12.851 3.334 10.040 1.00 81.31 221 LEU A N 1
ATOM 1648 C CA . LEU A 1 221 ? 12.134 3.209 8.768 1.00 81.31 221 LEU A CA 1
ATOM 1649 C C . LEU A 1 221 ? 12.463 4.372 7.826 1.00 81.31 221 LEU A C 1
ATOM 1651 O O . LEU A 1 221 ? 12.780 4.133 6.666 1.00 81.31 221 LEU A O 1
ATOM 1655 N N . LEU A 1 222 ? 12.459 5.613 8.319 1.00 81.81 222 LEU A N 1
ATOM 1656 C CA . LEU A 1 222 ? 12.821 6.784 7.515 1.00 81.81 222 LEU A CA 1
ATOM 1657 C C . LEU A 1 222 ? 14.279 6.720 7.030 1.00 81.81 222 LEU A C 1
ATOM 1659 O O . LEU A 1 222 ? 14.558 7.002 5.867 1.00 81.81 222 LEU A O 1
ATOM 1663 N N . VAL A 1 223 ? 15.199 6.312 7.907 1.00 82.56 223 VAL A N 1
ATOM 1664 C CA . VAL A 1 223 ? 16.628 6.168 7.586 1.00 82.56 223 VAL A CA 1
ATOM 1665 C C . VAL A 1 223 ? 16.886 5.041 6.588 1.00 82.56 223 VAL A C 1
ATOM 1667 O O . VAL A 1 223 ? 17.833 5.147 5.826 1.00 82.56 223 VAL A O 1
ATOM 1670 N N . ILE A 1 224 ? 16.069 3.986 6.547 1.00 79.06 224 ILE A N 1
ATOM 1671 C CA . ILE A 1 224 ? 16.168 2.935 5.516 1.00 79.06 224 ILE A CA 1
ATOM 1672 C C . ILE A 1 224 ? 15.514 3.400 4.204 1.00 79.06 224 ILE A C 1
ATOM 1674 O O . ILE A 1 224 ? 16.024 3.125 3.118 1.00 79.06 224 ILE A O 1
ATOM 1678 N N . TYR A 1 225 ? 14.414 4.148 4.296 1.00 81.94 225 TYR A N 1
ATOM 1679 C CA . TYR A 1 225 ? 13.656 4.638 3.147 1.00 81.94 225 TYR A CA 1
ATOM 1680 C C . TYR A 1 225 ? 14.421 5.668 2.308 1.00 81.94 225 TYR A C 1
ATOM 1682 O O . TYR A 1 225 ? 14.477 5.543 1.086 1.00 81.94 225 TYR A O 1
ATOM 1690 N N . LEU A 1 226 ? 15.019 6.683 2.944 1.00 81.44 226 LEU A N 1
ATOM 1691 C CA . LEU A 1 226 ? 15.659 7.791 2.225 1.00 81.44 226 LEU A CA 1
ATOM 1692 C C . LEU A 1 226 ? 16.833 7.326 1.341 1.00 81.44 226 LEU A C 1
ATOM 1694 O O . LEU A 1 226 ? 16.825 7.652 0.152 1.00 81.44 226 LEU A O 1
ATOM 1698 N N . PRO A 1 227 ? 17.788 6.509 1.824 1.00 79.69 227 PRO A N 1
ATOM 1699 C CA . PRO A 1 227 ? 18.856 5.970 0.989 1.00 79.69 227 PRO A CA 1
ATOM 1700 C C . PRO A 1 227 ? 18.339 5.044 -0.110 1.00 79.69 227 PRO A C 1
ATOM 1702 O O . PRO A 1 227 ? 18.885 5.078 -1.204 1.00 79.69 227 PRO A O 1
ATOM 1705 N N . ASN A 1 228 ? 17.280 4.261 0.136 1.00 75.94 228 ASN A N 1
ATOM 1706 C CA . ASN A 1 228 ? 16.658 3.436 -0.906 1.00 75.94 228 ASN A CA 1
ATOM 1707 C C . ASN A 1 228 ? 16.095 4.302 -2.039 1.00 75.94 228 ASN A C 1
ATOM 1709 O O . ASN A 1 228 ? 16.368 4.053 -3.210 1.00 75.94 228 ASN A O 1
ATOM 1713 N N . SER A 1 229 ? 15.348 5.352 -1.686 1.00 73.00 229 SER A N 1
ATOM 1714 C CA . SER A 1 229 ? 14.801 6.288 -2.671 1.00 73.00 229 SER A CA 1
ATOM 1715 C C . SER A 1 229 ? 15.899 7.022 -3.445 1.00 73.00 229 SER A C 1
ATOM 1717 O O . SER A 1 229 ? 15.770 7.226 -4.647 1.00 73.00 229 SER A O 1
ATOM 1719 N N . LEU A 1 230 ? 17.020 7.339 -2.790 1.00 75.75 230 LEU A N 1
ATOM 1720 C CA . LEU A 1 230 ? 18.181 7.953 -3.432 1.00 75.75 230 LEU A CA 1
ATOM 1721 C C . LEU A 1 230 ? 18.958 6.960 -4.312 1.00 75.75 230 LEU A C 1
ATOM 1723 O O . LEU A 1 230 ? 19.470 7.326 -5.363 1.00 75.75 230 LEU A O 1
ATOM 1727 N N . PHE A 1 231 ? 19.046 5.694 -3.913 1.00 76.44 231 PHE A N 1
ATOM 1728 C CA . PHE A 1 231 ? 19.674 4.653 -4.722 1.00 76.44 231 PHE A CA 1
ATOM 1729 C C . PHE A 1 231 ? 18.886 4.415 -6.013 1.00 76.44 231 PHE A C 1
ATOM 1731 O O . PHE A 1 231 ? 19.483 4.402 -7.089 1.00 76.44 231 PHE A O 1
ATOM 1738 N N . LEU A 1 232 ? 17.556 4.318 -5.903 1.00 70.25 232 LEU A N 1
ATOM 1739 C CA . LEU A 1 232 ? 16.637 4.290 -7.043 1.00 70.25 232 LEU A CA 1
ATOM 1740 C C . LEU A 1 232 ? 16.760 5.536 -7.916 1.00 70.25 232 LEU A C 1
ATOM 1742 O O . LEU A 1 232 ? 16.714 5.414 -9.133 1.00 70.25 232 LEU A O 1
ATOM 1746 N N . TYR A 1 233 ? 16.953 6.712 -7.309 1.00 70.00 233 TYR A N 1
ATOM 1747 C CA . TYR A 1 233 ? 17.198 7.952 -8.044 1.00 70.00 233 TYR A CA 1
ATOM 1748 C C . TYR A 1 233 ? 18.458 7.876 -8.899 1.00 70.00 233 TYR A C 1
ATOM 1750 O O . TYR A 1 233 ? 18.448 8.290 -10.047 1.00 70.00 233 TYR A O 1
ATOM 1758 N N . LEU A 1 234 ? 19.550 7.355 -8.344 1.00 70.00 234 LEU A N 1
ATOM 1759 C CA . LEU A 1 234 ? 20.844 7.371 -9.024 1.00 70.00 234 LEU A CA 1
ATOM 1760 C C . LEU A 1 234 ? 21.018 6.227 -10.037 1.00 70.00 234 LEU A C 1
ATOM 1762 O O . LEU A 1 234 ? 21.858 6.340 -10.925 1.00 70.00 234 LEU A O 1
ATOM 1766 N N . HIS A 1 235 ? 20.276 5.123 -9.891 1.00 69.81 235 HIS A N 1
ATOM 1767 C CA . HIS A 1 235 ? 20.485 3.889 -10.668 1.00 69.81 235 HIS A CA 1
ATOM 1768 C C . HIS A 1 235 ? 19.235 3.382 -11.399 1.00 69.81 235 HIS A C 1
ATOM 1770 O O . HIS A 1 235 ? 19.305 2.376 -12.107 1.00 69.81 235 HIS A O 1
ATOM 1776 N N . GLY A 1 236 ? 18.087 4.029 -11.211 1.00 62.28 236 GLY A N 1
ATOM 1777 C CA . GLY A 1 236 ? 16.850 3.677 -11.889 1.00 62.28 236 GLY A CA 1
ATOM 1778 C C . GLY A 1 236 ? 16.823 4.248 -13.300 1.00 62.28 236 GLY A C 1
ATOM 1779 O O . GLY A 1 236 ? 16.362 5.366 -13.486 1.00 62.28 236 GLY A O 1
ATOM 1780 N N . GLN A 1 237 ? 17.315 3.475 -14.271 1.00 52.66 237 GLN A N 1
ATOM 1781 C CA . GLN A 1 237 ? 17.174 3.784 -15.701 1.00 52.66 237 GLN A CA 1
ATOM 1782 C C . GLN A 1 237 ? 15.721 3.666 -16.176 1.00 52.66 237 GLN A C 1
ATOM 1784 O O . GLN A 1 237 ? 15.046 2.701 -15.745 1.00 52.66 237 GLN A O 1
#

Foldseek 3Di:
DVLLVLLLVLLVLLLVLLVVVLVCLVVVQVVNADADAQAGPNLVVLVVSLVVSLVSLVVSLVPLVVVLVVVVCVVVVVDDPVNVVVVVVVVVVVLVVQLVPQLVVLQVVCVVVVADNLLSCPPSNVCSNCVSLVVVLVVCVVSVNNSVSVSSVSNVSSVVSNVLSVVSVVDNPHGPSNPDDPLCSLVSVLVSVLSVLVSVCVSVVDPDAPDPPHDPSNVVSVVSPPVSSVSSRVPVD

Secondary structure (DSSP, 8-state):
-HHHHHHHHHHHHHHHHHHHHHHHHHHHHTT-S-EETTEETHHHHHHHHHHHHHHHHHHHHTTHHHHHHHHHHHHTTTS-HHHHHHHHHHHHHHHHHHHHHHHHHHHHHHHHTT--HHHHHHTHHHHHHTHHHHHHHHHHHHTT-HHHHHHHHHHHHHHHHHHHHHHHHH-TTS-HHHHS-THHHHHHHHHHHHHHHHHHHHHH----EEETTEEHHHHHHHHHHHHHHHHHHHH--

Radius of gyration: 19.74 Å; chains: 1; bounding box: 51×42×48 Å